Protein AF-A0A9D4VEG6-F1 (afdb_monomer_lite)

Sequence (352 aa):
MLWRVKCHLKSDLCTRGERERERERENESVPACVCSMASFTSSVGSKRVRPWDSCQDVEKLKEMLEERETQIESLKKQRVINEGDIVKELQQSLQEKEGRIQELLCQADNSNAASAFGKLFDANASKSAPETVLRMDDVRKGRQCTSMEKSKLVASDSEEEVDGSKGLASDSTDDEGFTPGNTDAAADDDDDDDDDNEDDDDEYIAARSTAVASRGSKAKKAHPNGHVPDTKKSFTGNVLNLRASIQKQILSQMVYRPGLKYGKSKVAAEVPNLSEEQIKAILGDELFAKASCRGKLIQLKASDDDIDTLFKCSFTKGLRYGAILALCDGLKFAFTKATGVLKVTGVYTMQK

Foldseek 3Di:
DDDDDDDDDPDDPPPVVPVVVVVVVVPPPDPDPPDDPDDDDDDPDDDDDDPPVPDPVVVVVVVVVVVVVVVVVVVVVVVVVVVVVVVVVVVVVVVVVVVVVVVVVVVVVVVVVVVVVVVVVVVPPPDDDDDDDDDDDDDDDDDDPDDDDDPDDDDDDDDDDDDDDDDDDDDDDDDDDDDDDDDPDDDDDDDDDDDDDDDDDDDDDDDDDDDDDDDDDDDDDDDPPPPPPPVVVVLLVVLLVVLVVQLVQQLVPPDDDPVQQPHKDKGKDKDFDADPVSVCSQQDVVQQVVWDDDPQKTKGFDDQVSVCVRNVDFSWDADPVGKIKHFDRGWMWMAGNVGRMIMIMTMIGIDD

Organism: Adiantum capillus-veneris (NCBI:txid13818)

Structure (mmCIF, N/CA/C/O backbone):
data_AF-A0A9D4VEG6-F1
#
_entry.id   AF-A0A9D4VEG6-F1
#
loop_
_atom_site.group_PDB
_atom_site.id
_atom_site.type_symbol
_atom_site.label_atom_id
_atom_site.label_alt_id
_atom_site.label_comp_id
_atom_site.label_asym_id
_atom_site.label_entity_id
_atom_site.label_seq_id
_atom_site.pdbx_PDB_ins_code
_atom_site.Cartn_x
_atom_site.Cartn_y
_atom_site.Cartn_z
_atom_site.occupancy
_atom_site.B_iso_or_equiv
_atom_site.auth_seq_id
_atom_site.auth_comp_id
_atom_site.auth_asym_id
_atom_site.auth_atom_id
_atom_site.pdbx_PDB_model_num
ATOM 1 N N . MET A 1 1 ? 19.283 -30.459 21.250 1.00 40.03 1 MET A N 1
ATOM 2 C CA . MET A 1 1 ? 19.344 -30.220 19.792 1.00 40.03 1 MET A CA 1
ATOM 3 C C . MET A 1 1 ? 19.037 -28.751 19.544 1.00 40.03 1 MET A C 1
ATOM 5 O O . MET A 1 1 ? 17.882 -28.359 19.603 1.00 40.03 1 MET A O 1
ATOM 9 N N . LEU A 1 2 ? 20.079 -27.932 19.389 1.00 35.59 2 LEU A N 1
ATOM 10 C CA . LEU A 1 2 ? 19.998 -26.489 19.138 1.00 35.59 2 LEU A CA 1
ATOM 11 C C . LEU A 1 2 ? 20.179 -26.265 17.637 1.00 35.59 2 LEU A C 1
ATOM 13 O O . LEU A 1 2 ? 21.235 -26.600 17.105 1.00 35.59 2 LEU A O 1
ATOM 17 N N . TRP A 1 3 ? 19.159 -25.742 16.956 1.00 39.38 3 TRP A N 1
ATOM 18 C CA . TRP A 1 3 ? 19.260 -25.368 15.546 1.00 39.38 3 TRP A CA 1
ATOM 19 C C . TRP A 1 3 ? 19.402 -23.855 15.393 1.00 39.38 3 TRP A C 1
ATOM 21 O O . TRP A 1 3 ? 18.688 -23.067 16.008 1.00 39.38 3 TRP A O 1
ATOM 31 N N . ARG A 1 4 ? 20.389 -23.503 14.567 1.00 41.59 4 ARG A N 1
ATOM 32 C CA . ARG A 1 4 ? 20.779 -22.170 14.115 1.00 41.59 4 ARG A CA 1
ATOM 33 C C . ARG A 1 4 ? 19.637 -21.500 13.346 1.00 41.59 4 ARG A C 1
ATOM 35 O O . ARG A 1 4 ? 19.107 -22.095 12.416 1.00 41.59 4 ARG A O 1
ATOM 42 N N . VAL A 1 5 ? 19.380 -20.226 13.632 1.00 38.22 5 VAL A N 1
ATOM 43 C CA . VAL A 1 5 ? 18.729 -19.302 12.693 1.00 38.22 5 VAL A CA 1
ATOM 44 C C . VAL A 1 5 ? 19.748 -18.212 12.384 1.00 38.22 5 VAL A C 1
ATOM 46 O O . VAL A 1 5 ? 20.132 -17.447 13.265 1.00 38.22 5 VAL A O 1
ATOM 49 N N . LYS A 1 6 ? 20.257 -18.203 11.149 1.00 39.72 6 LYS A N 1
ATOM 50 C CA . LYS A 1 6 ? 21.248 -17.245 10.654 1.00 39.72 6 LYS A CA 1
ATOM 51 C C . LYS A 1 6 ? 20.716 -16.633 9.352 1.00 39.72 6 LYS A C 1
ATOM 53 O O . LYS A 1 6 ? 20.479 -17.360 8.400 1.00 39.72 6 LYS A O 1
ATOM 58 N N . CYS A 1 7 ? 20.545 -15.310 9.388 1.00 43.81 7 CYS A N 1
ATOM 59 C CA . CYS A 1 7 ? 20.594 -14.313 8.308 1.00 43.81 7 CYS A CA 1
ATOM 60 C C . CYS A 1 7 ? 19.732 -14.481 7.034 1.00 43.81 7 CYS A C 1
ATOM 62 O O . CYS A 1 7 ? 20.081 -15.248 6.151 1.00 43.81 7 CYS A O 1
ATOM 64 N N . HIS A 1 8 ? 18.757 -13.578 6.852 1.00 38.94 8 HIS A N 1
ATOM 65 C CA . HIS A 1 8 ? 18.380 -12.999 5.547 1.00 38.94 8 HIS A CA 1
ATOM 66 C C . HIS A 1 8 ? 17.789 -11.596 5.766 1.00 38.94 8 HIS A C 1
ATOM 68 O O . HIS A 1 8 ? 16.612 -11.462 6.077 1.00 38.94 8 HIS A O 1
ATOM 74 N N . LEU A 1 9 ? 18.620 -10.548 5.687 1.00 42.06 9 LEU A N 1
ATOM 75 C CA . LEU A 1 9 ? 18.163 -9.152 5.838 1.00 42.06 9 LEU A CA 1
ATOM 76 C C . LEU A 1 9 ? 19.087 -8.125 5.149 1.00 42.06 9 LEU A C 1
ATOM 78 O O . LEU A 1 9 ? 19.211 -6.996 5.606 1.00 42.06 9 LEU A O 1
ATOM 82 N N . LYS A 1 10 ? 19.775 -8.505 4.061 1.00 40.56 10 LYS A N 1
ATOM 83 C CA . LYS A 1 10 ? 20.737 -7.617 3.368 1.00 40.56 10 LYS A CA 1
ATOM 84 C C . LYS A 1 10 ? 20.502 -7.396 1.864 1.00 40.56 10 LYS A C 1
ATOM 86 O O . LYS A 1 10 ? 21.333 -6.754 1.239 1.00 40.56 10 LYS A O 1
ATOM 91 N N . SER A 1 11 ? 19.399 -7.858 1.273 1.00 46.16 11 SER A N 1
ATOM 92 C CA . SER A 1 11 ? 19.182 -7.749 -0.184 1.00 46.16 11 SER A CA 1
ATOM 93 C C . SER A 1 11 ? 18.404 -6.514 -0.661 1.00 46.16 11 SER A C 1
ATOM 95 O O . SER A 1 11 ? 18.452 -6.211 -1.847 1.00 46.16 11 SER A O 1
ATOM 97 N N . ASP A 1 12 ? 17.732 -5.765 0.217 1.00 44.97 12 ASP A N 1
ATOM 98 C CA . ASP A 1 12 ? 16.659 -4.857 -0.242 1.00 44.97 12 ASP A CA 1
ATOM 99 C C . ASP A 1 12 ? 17.049 -3.368 -0.305 1.00 44.97 12 ASP A C 1
ATOM 101 O O . ASP A 1 12 ? 16.227 -2.520 -0.640 1.00 44.97 12 ASP A O 1
ATOM 105 N N . LEU A 1 13 ? 18.309 -3.022 -0.018 1.00 45.88 13 LEU A N 1
ATOM 106 C CA . LEU A 1 13 ? 18.790 -1.630 -0.066 1.00 45.88 13 LEU A CA 1
ATOM 107 C C . LEU A 1 13 ? 19.5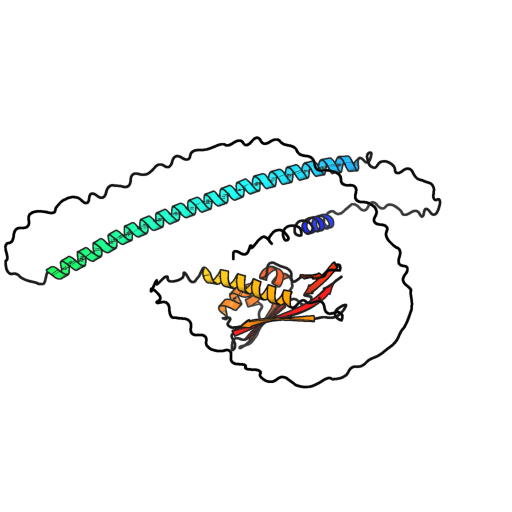77 -1.279 -1.340 1.00 45.88 13 LEU A C 1
ATOM 109 O O . LEU A 1 13 ? 19.941 -0.121 -1.516 1.00 45.88 13 LEU A O 1
ATOM 113 N N . CYS A 1 14 ? 19.819 -2.236 -2.241 1.00 43.34 14 CYS A N 1
ATOM 114 C CA . CYS A 1 14 ? 20.670 -2.009 -3.415 1.00 43.34 14 CYS A CA 1
ATOM 115 C C . CYS A 1 14 ? 19.909 -1.445 -4.634 1.00 43.34 14 CYS A C 1
ATOM 117 O O . CYS A 1 14 ? 20.480 -0.705 -5.422 1.00 43.34 14 CYS A O 1
ATOM 119 N N . THR A 1 15 ? 18.600 -1.684 -4.757 1.00 50.38 15 THR A N 1
ATOM 120 C CA . THR A 1 15 ? 17.815 -1.289 -5.948 1.00 50.38 15 THR A CA 1
ATOM 121 C C . THR A 1 15 ? 17.183 0.104 -5.865 1.00 50.38 15 THR A C 1
ATOM 123 O O . THR A 1 15 ? 16.617 0.589 -6.843 1.00 50.38 15 THR A O 1
ATOM 126 N N . ARG A 1 16 ? 17.276 0.782 -4.711 1.00 49.84 16 ARG A N 1
ATOM 127 C CA . ARG A 1 16 ? 16.710 2.131 -4.524 1.00 49.84 16 ARG A CA 1
ATOM 128 C C . ARG A 1 16 ? 17.628 3.242 -5.049 1.00 49.84 16 ARG A C 1
ATOM 130 O O . ARG A 1 16 ? 17.123 4.286 -5.437 1.00 49.84 16 ARG A O 1
ATOM 137 N N . GLY A 1 17 ? 18.942 3.002 -5.110 1.00 45.72 17 GLY A N 1
ATOM 138 C CA . GLY A 1 17 ? 19.926 3.980 -5.591 1.00 45.72 17 GLY A CA 1
ATOM 139 C C . GLY A 1 17 ? 20.047 4.085 -7.117 1.00 45.72 17 GLY A C 1
ATOM 140 O O . GLY A 1 17 ? 20.538 5.095 -7.611 1.00 45.72 17 GLY A O 1
ATOM 141 N N . GLU A 1 18 ? 19.594 3.082 -7.877 1.00 52.56 18 GLU A N 1
ATOM 142 C CA . GLU A 1 18 ? 19.712 3.099 -9.346 1.00 52.56 18 GLU A CA 1
ATOM 143 C C . GLU A 1 18 ? 18.598 3.902 -10.032 1.00 52.56 18 GLU A C 1
ATOM 145 O O . GLU A 1 18 ? 18.872 4.602 -11.003 1.00 52.56 18 GLU A O 1
ATOM 150 N N . ARG A 1 19 ? 17.369 3.910 -9.494 1.00 55.59 19 ARG A N 1
ATOM 151 C CA . ARG A 1 19 ? 16.241 4.636 -10.118 1.00 55.59 19 ARG A CA 1
ATOM 152 C C . ARG A 1 19 ? 16.255 6.148 -9.901 1.00 55.59 19 ARG A C 1
ATOM 154 O O . ARG A 1 19 ? 15.622 6.871 -10.665 1.00 55.59 19 ARG A O 1
ATOM 161 N N . GLU A 1 20 ? 16.962 6.641 -8.886 1.00 54.41 20 GLU A N 1
ATOM 162 C CA . GLU A 1 20 ? 17.098 8.089 -8.663 1.00 54.41 20 GLU A CA 1
ATOM 163 C C . GLU A 1 20 ? 18.086 8.713 -9.669 1.00 54.41 20 GLU A C 1
ATOM 165 O O . GLU A 1 20 ? 17.839 9.807 -10.165 1.00 54.41 20 GLU A O 1
ATOM 170 N N . ARG A 1 21 ? 19.111 7.959 -10.107 1.00 55.50 21 ARG A N 1
ATOM 171 C CA . ARG A 1 21 ? 20.037 8.388 -11.177 1.00 55.50 21 ARG A CA 1
ATOM 172 C C . ARG A 1 21 ? 19.419 8.382 -12.576 1.00 55.50 21 ARG A C 1
ATOM 174 O O . ARG A 1 21 ? 19.906 9.086 -13.455 1.00 55.50 21 ARG A O 1
ATOM 181 N N . GLU A 1 22 ? 18.374 7.589 -12.806 1.00 57.22 22 GLU A N 1
ATOM 182 C CA . GLU A 1 22 ? 17.712 7.514 -14.115 1.00 57.22 22 GLU A CA 1
ATOM 183 C C . GLU A 1 22 ? 16.776 8.713 -14.347 1.00 57.22 22 GLU A C 1
ATOM 185 O O . GLU A 1 22 ? 16.730 9.246 -15.452 1.00 57.22 22 GLU A O 1
ATOM 190 N N . ARG A 1 23 ? 16.136 9.239 -13.288 1.00 59.81 23 ARG A N 1
ATOM 191 C CA . ARG A 1 23 ? 15.310 10.461 -13.367 1.00 59.81 23 ARG A CA 1
ATOM 192 C C . ARG A 1 23 ? 16.113 11.755 -13.488 1.00 59.81 23 ARG A C 1
ATOM 194 O O . ARG A 1 23 ? 15.611 12.714 -14.067 1.00 59.81 23 ARG A O 1
ATOM 201 N N . GLU A 1 24 ? 17.342 11.804 -12.977 1.00 55.22 24 GLU A N 1
ATOM 202 C CA . GLU A 1 24 ? 18.210 12.975 -13.178 1.00 55.22 24 GLU A CA 1
ATOM 203 C C . GLU A 1 24 ? 18.745 13.066 -14.619 1.00 55.22 24 GLU A C 1
ATOM 205 O O . GLU A 1 24 ? 18.976 14.169 -15.106 1.00 55.22 24 GLU A O 1
ATOM 210 N N . ARG A 1 25 ? 18.839 11.944 -15.353 1.00 55.06 25 ARG A N 1
ATOM 211 C CA . ARG A 1 25 ? 19.237 11.947 -16.775 1.00 55.06 25 ARG A CA 1
ATOM 212 C C . ARG A 1 25 ? 18.155 12.443 -17.735 1.00 55.06 25 ARG A C 1
ATOM 214 O O . ARG A 1 25 ? 18.499 12.893 -18.821 1.00 55.06 25 ARG A O 1
ATOM 221 N N . GLU A 1 26 ? 16.876 12.382 -17.368 1.00 54.38 26 GLU A N 1
ATOM 222 C CA . GLU A 1 26 ? 15.783 12.845 -18.241 1.00 54.38 26 GLU A CA 1
ATOM 223 C C . GLU A 1 26 ? 15.536 14.363 -18.162 1.00 54.38 26 GLU A C 1
ATOM 225 O O . GLU A 1 26 ? 14.930 14.925 -19.073 1.00 54.38 26 GLU A O 1
ATOM 230 N N . ASN A 1 27 ? 16.034 15.046 -17.122 1.00 51.38 27 ASN A N 1
ATOM 231 C CA . ASN A 1 27 ? 15.837 16.491 -16.930 1.00 51.38 27 ASN A CA 1
ATOM 232 C C . ASN A 1 27 ? 17.057 17.363 -17.272 1.00 51.38 27 ASN A C 1
ATOM 234 O O . ASN A 1 27 ? 16.937 18.589 -17.281 1.00 51.38 27 ASN A O 1
ATOM 238 N N . GLU A 1 28 ? 18.209 16.779 -17.608 1.00 46.62 28 GLU A N 1
ATOM 239 C CA . GLU A 1 28 ? 19.282 17.526 -18.265 1.00 46.62 28 GLU A CA 1
ATOM 240 C C . GLU A 1 28 ? 19.005 17.577 -19.768 1.00 46.62 28 GLU A C 1
ATOM 242 O O . GLU A 1 28 ? 19.299 16.647 -20.518 1.00 46.62 28 GLU A O 1
ATOM 247 N N . SER A 1 29 ? 18.432 18.694 -20.225 1.00 49.06 29 SER A N 1
ATOM 248 C CA . SER A 1 29 ? 18.394 19.027 -21.646 1.00 49.06 29 SER A CA 1
ATOM 249 C C . SER A 1 29 ? 19.831 19.169 -22.156 1.00 49.06 29 SER A C 1
ATOM 251 O O . SER A 1 29 ? 20.438 20.241 -22.082 1.00 49.06 29 SER A O 1
ATOM 253 N N . VAL A 1 30 ? 20.401 18.076 -22.653 1.00 48.31 30 VAL A N 1
ATOM 254 C CA . VAL A 1 30 ? 21.690 18.094 -23.337 1.00 48.31 30 VAL A CA 1
ATOM 255 C C . VAL A 1 30 ? 21.522 18.957 -24.595 1.00 48.31 30 VAL A C 1
ATOM 257 O O . VAL A 1 30 ? 20.635 18.672 -25.406 1.00 48.31 30 VAL A O 1
ATOM 260 N N . PRO A 1 31 ? 22.318 20.024 -24.794 1.00 46.91 31 PRO A N 1
ATOM 261 C CA . PRO A 1 31 ? 22.270 20.788 -26.031 1.00 46.91 31 PRO A CA 1
ATOM 262 C C . PRO A 1 31 ? 22.642 19.855 -27.185 1.00 46.91 31 PRO A C 1
ATOM 264 O O . PRO A 1 31 ? 23.719 19.259 -27.196 1.00 46.91 31 PRO A O 1
ATOM 267 N N . ALA A 1 32 ? 21.723 19.708 -28.139 1.00 43.28 32 ALA A N 1
ATOM 268 C CA . ALA A 1 32 ? 21.890 18.877 -29.320 1.00 43.28 32 ALA A CA 1
ATOM 269 C C . ALA A 1 32 ? 23.140 19.311 -30.102 1.00 43.28 32 ALA A C 1
ATOM 271 O O . ALA A 1 32 ? 23.114 20.269 -30.875 1.00 43.28 32 ALA A O 1
ATOM 272 N N . CYS A 1 33 ? 24.249 18.600 -29.903 1.00 38.44 33 CYS A N 1
ATOM 273 C CA . CYS A 1 33 ? 25.412 18.719 -30.763 1.00 38.44 33 CYS A CA 1
ATOM 274 C C . CYS A 1 33 ? 25.108 17.922 -32.035 1.00 38.44 33 CYS A C 1
ATOM 276 O O . CYS A 1 33 ? 25.192 16.695 -32.072 1.00 38.44 33 CYS A O 1
ATOM 278 N N . VAL A 1 34 ? 24.664 18.639 -33.064 1.00 43.75 34 VAL A N 1
ATOM 279 C CA . VAL A 1 34 ? 24.365 18.108 -34.394 1.00 43.75 34 VAL A CA 1
ATOM 280 C C . VAL A 1 34 ? 25.685 17.731 -35.073 1.00 43.75 34 VAL A C 1
ATOM 282 O O . VAL A 1 34 ? 26.239 18.490 -35.866 1.00 43.75 34 VAL A O 1
ATOM 285 N N . CYS A 1 35 ? 26.229 16.556 -34.755 1.00 39.22 35 CYS A N 1
ATOM 286 C CA . CYS A 1 35 ? 27.320 15.979 -35.532 1.00 39.22 35 CYS A CA 1
ATOM 287 C C . CYS A 1 35 ? 26.744 15.328 -36.791 1.00 39.22 35 CYS A C 1
ATOM 289 O O . CYS A 1 35 ? 26.230 14.213 -36.776 1.00 39.22 35 CYS A O 1
ATOM 291 N N . SER A 1 36 ? 26.842 16.084 -37.883 1.00 43.06 36 SER A N 1
ATOM 292 C CA . SER A 1 36 ? 26.612 15.666 -39.263 1.00 43.06 36 SER A CA 1
ATOM 293 C C . SER A 1 36 ? 27.269 14.308 -39.548 1.00 43.06 36 SER A C 1
ATOM 295 O O . SER A 1 36 ? 28.496 14.188 -39.564 1.00 43.06 36 SER A O 1
ATOM 297 N N . MET A 1 37 ? 26.448 13.276 -39.760 1.00 43.22 37 MET A N 1
ATOM 298 C CA . MET A 1 37 ? 26.895 11.970 -40.238 1.00 43.22 37 MET A CA 1
ATOM 299 C C . MET A 1 37 ? 27.251 12.071 -41.721 1.00 43.22 37 MET A C 1
ATOM 301 O O . MET A 1 37 ? 26.426 11.835 -42.600 1.00 43.22 37 MET A O 1
ATOM 305 N N . ALA A 1 38 ? 28.502 12.430 -41.998 1.00 42.16 38 ALA A N 1
ATOM 306 C CA . ALA A 1 38 ? 29.107 12.187 -43.296 1.00 42.16 38 ALA A CA 1
ATOM 307 C C . ALA A 1 38 ? 29.567 10.725 -43.363 1.00 42.16 38 ALA A C 1
ATOM 309 O O . ALA A 1 38 ? 30.423 10.278 -42.597 1.00 42.16 38 ALA A O 1
ATOM 310 N N . SER A 1 39 ? 28.969 9.992 -44.294 1.00 48.16 39 SER A N 1
ATOM 311 C CA . SER A 1 39 ? 29.264 8.613 -44.656 1.00 48.16 39 SER A CA 1
ATOM 312 C C . SER A 1 39 ? 30.756 8.416 -44.947 1.00 48.16 39 SER A C 1
ATOM 314 O O . SER A 1 39 ? 31.253 8.855 -45.981 1.00 48.16 39 SER A O 1
ATOM 316 N N . PHE A 1 40 ? 31.472 7.725 -44.058 1.00 42.19 40 PHE A N 1
ATOM 317 C CA . PHE A 1 40 ? 32.830 7.245 -44.314 1.00 42.19 40 PHE A CA 1
ATOM 318 C C . PHE A 1 40 ? 32.806 5.726 -44.452 1.00 42.19 40 PHE A C 1
ATOM 320 O O . PHE A 1 40 ? 32.979 4.968 -43.501 1.00 42.19 40 PHE A O 1
ATOM 327 N N . THR A 1 41 ? 32.576 5.281 -45.681 1.00 55.06 41 THR A N 1
ATOM 328 C CA . THR A 1 41 ? 32.969 3.945 -46.107 1.00 55.06 41 THR A CA 1
ATOM 329 C C . THR A 1 41 ? 34.491 3.886 -46.226 1.00 55.06 41 THR A C 1
ATOM 331 O O . THR A 1 41 ? 35.098 4.791 -46.797 1.00 55.06 41 THR A O 1
ATOM 334 N N . SER A 1 42 ? 35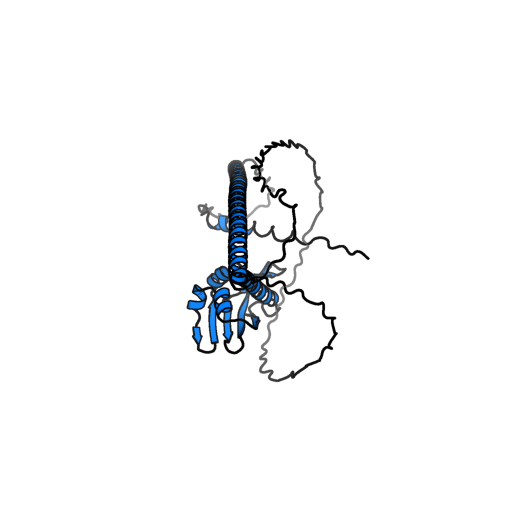.056 2.758 -45.795 1.00 47.22 42 SER A N 1
ATOM 335 C CA . SER A 1 42 ? 36.368 2.193 -46.148 1.00 47.22 42 SER A CA 1
ATOM 336 C C . SER A 1 42 ? 37.551 2.354 -45.179 1.00 47.22 42 SER A C 1
ATOM 338 O O . SER A 1 42 ? 37.830 3.399 -44.598 1.00 47.22 42 SER A O 1
ATOM 340 N N . SER A 1 43 ? 38.296 1.244 -45.144 1.00 43.09 43 SER A N 1
ATOM 341 C CA . SER A 1 43 ? 39.682 1.058 -44.720 1.00 43.09 43 SER A CA 1
ATOM 342 C C . SER A 1 43 ? 39.924 0.658 -43.262 1.00 43.09 43 SER A C 1
ATOM 344 O O . SER A 1 43 ? 40.087 1.477 -42.357 1.00 43.09 43 SER A O 1
ATOM 346 N N . VAL A 1 44 ? 40.051 -0.662 -43.092 1.00 51.09 44 VAL A N 1
ATOM 347 C CA . VAL A 1 44 ? 40.654 -1.368 -41.957 1.00 51.09 44 VAL A CA 1
ATOM 348 C C . VAL A 1 44 ? 42.131 -0.964 -41.865 1.00 51.09 44 VAL A C 1
ATOM 350 O O . VAL A 1 44 ? 43.017 -1.608 -42.415 1.00 51.09 44 VAL A O 1
ATOM 353 N N . GLY A 1 45 ? 42.393 0.170 -41.224 1.00 49.00 45 GLY A N 1
ATOM 354 C CA . GLY A 1 45 ? 43.728 0.635 -40.871 1.00 49.00 45 GLY A CA 1
ATOM 355 C C . GLY A 1 45 ? 43.789 0.818 -39.366 1.00 49.00 45 GLY A C 1
ATOM 356 O O . GLY A 1 45 ? 43.035 1.620 -38.823 1.00 49.00 45 GLY A O 1
ATOM 357 N N . SER A 1 46 ? 44.664 0.052 -38.713 1.00 57.53 46 SER A N 1
ATOM 358 C CA . SER A 1 46 ? 44.938 0.060 -37.273 1.00 57.53 46 SER A CA 1
ATOM 359 C C . SER A 1 46 ? 45.131 1.490 -36.744 1.00 57.53 46 SER A C 1
ATOM 361 O O . SER A 1 46 ? 46.209 2.081 -36.843 1.00 57.53 46 SER A O 1
ATOM 363 N N . LYS A 1 47 ? 44.049 2.089 -36.232 1.00 54.62 47 LYS A N 1
ATOM 364 C CA . LYS A 1 47 ? 44.059 3.413 -35.609 1.00 54.62 47 LYS A CA 1
ATOM 365 C C . LYS A 1 47 ? 44.461 3.222 -34.156 1.00 54.62 47 LYS A C 1
ATOM 367 O O . LYS A 1 47 ? 43.690 2.693 -33.362 1.00 54.62 47 LYS A O 1
ATOM 372 N N . ARG A 1 48 ? 45.679 3.663 -33.825 1.00 58.78 48 ARG A N 1
ATOM 373 C CA . ARG A 1 48 ? 46.130 3.847 -32.441 1.00 58.78 48 ARG A CA 1
ATOM 374 C C . ARG A 1 48 ? 45.042 4.607 -31.688 1.00 58.78 48 ARG A C 1
ATOM 376 O O . ARG A 1 48 ? 44.745 5.752 -32.032 1.00 58.78 48 ARG A O 1
ATOM 383 N N . VAL A 1 49 ? 44.444 3.937 -30.708 1.00 61.59 49 VAL A N 1
ATOM 384 C CA . VAL A 1 49 ? 43.507 4.515 -29.747 1.00 61.59 49 VAL A CA 1
ATOM 385 C C . VAL A 1 49 ? 44.201 5.728 -29.138 1.00 61.59 49 VAL A C 1
ATOM 387 O O . VAL A 1 49 ? 45.259 5.592 -28.523 1.00 61.59 49 VAL A O 1
ATOM 390 N N . ARG A 1 50 ? 43.676 6.931 -29.396 1.00 61.16 50 ARG A N 1
ATOM 391 C CA . ARG A 1 50 ? 44.167 8.125 -28.705 1.00 61.16 50 ARG A CA 1
ATOM 392 C C . ARG A 1 50 ? 43.826 7.952 -27.220 1.00 61.16 50 ARG A C 1
ATOM 394 O O . ARG A 1 50 ? 42.674 7.621 -26.935 1.00 61.16 50 ARG A O 1
ATOM 401 N N . PRO A 1 51 ? 44.790 8.127 -26.301 1.00 65.38 51 PRO A N 1
ATOM 402 C CA . PRO A 1 51 ? 44.521 8.063 -24.871 1.00 65.38 51 PRO A CA 1
ATOM 403 C C . PRO A 1 51 ? 43.419 9.064 -24.531 1.00 65.38 51 PRO A C 1
ATOM 405 O O . PRO A 1 51 ? 43.501 10.230 -24.917 1.00 65.38 51 PRO A O 1
ATOM 408 N N . TRP A 1 52 ? 42.378 8.601 -23.843 1.00 63.12 52 TRP A N 1
ATOM 409 C CA . TRP A 1 52 ? 41.255 9.437 -23.408 1.00 63.12 52 TRP A CA 1
ATOM 410 C C . TRP A 1 52 ? 41.673 10.508 -22.383 1.00 63.12 52 TRP A C 1
ATOM 412 O O . TRP A 1 52 ? 40.916 11.436 -22.113 1.00 63.12 52 TRP A O 1
ATOM 422 N N . ASP A 1 53 ? 42.905 10.425 -21.878 1.00 58.72 53 ASP A N 1
ATOM 423 C CA . ASP A 1 53 ? 43.457 11.262 -20.812 1.00 58.72 53 ASP A CA 1
ATOM 424 C C . ASP A 1 53 ? 43.671 12.740 -21.174 1.00 58.72 53 ASP A C 1
ATOM 426 O O . ASP A 1 53 ? 44.006 13.525 -20.295 1.00 58.72 53 ASP A O 1
ATOM 430 N N . SER A 1 54 ? 43.487 13.158 -22.434 1.00 57.12 54 SER A N 1
ATOM 431 C CA . SER A 1 54 ? 43.661 14.565 -22.839 1.00 57.12 54 SER A CA 1
ATOM 432 C C . SER A 1 54 ? 42.357 15.297 -23.166 1.00 57.12 54 SER A C 1
ATOM 434 O O . SER A 1 54 ? 42.396 16.341 -23.822 1.00 57.12 54 SER A O 1
ATOM 436 N N . CYS A 1 55 ? 41.200 14.746 -22.805 1.00 69.75 55 CYS A N 1
ATOM 437 C CA . CYS A 1 55 ? 39.933 15.449 -22.989 1.00 69.75 55 CYS A CA 1
ATOM 438 C C . CYS A 1 55 ? 39.686 16.346 -21.771 1.00 69.75 55 CYS A C 1
ATOM 440 O O . CYS A 1 55 ? 39.523 15.837 -20.666 1.00 69.75 55 CYS A O 1
ATOM 442 N N . GLN A 1 56 ? 39.634 17.668 -21.976 1.00 77.31 56 GLN A N 1
ATOM 443 C CA . GLN A 1 56 ? 39.260 18.665 -20.953 1.00 77.31 56 GLN A CA 1
ATOM 444 C C . GLN A 1 56 ? 37.960 18.299 -20.213 1.00 77.31 56 GLN A C 1
ATOM 446 O O . GLN A 1 56 ? 37.776 18.645 -19.048 1.00 77.31 56 GLN A O 1
ATOM 451 N N . ASP A 1 57 ? 37.088 17.531 -20.864 1.00 83.50 57 ASP A N 1
ATOM 452 C CA . ASP A 1 57 ? 35.857 17.004 -20.281 1.00 83.50 57 ASP A CA 1
ATOM 453 C C . ASP A 1 57 ? 36.105 16.084 -19.072 1.00 83.50 57 ASP A C 1
ATOM 455 O O . ASP A 1 57 ? 35.292 16.056 -18.152 1.00 83.50 57 ASP A O 1
ATOM 459 N N . VAL A 1 58 ? 37.236 15.369 -19.016 1.00 86.62 58 VAL A N 1
ATOM 460 C CA . VAL A 1 58 ? 37.580 14.483 -17.889 1.00 86.62 58 VAL A CA 1
ATOM 461 C C . VAL A 1 58 ? 37.950 15.286 -16.642 1.00 86.62 58 VAL A C 1
ATOM 463 O O . VAL A 1 58 ? 37.563 14.901 -15.541 1.00 86.62 58 VAL A O 1
ATOM 466 N N . GLU A 1 59 ? 38.667 16.403 -16.786 1.00 89.56 59 GLU A N 1
ATOM 467 C CA . GLU A 1 59 ? 39.004 17.277 -15.652 1.00 89.56 59 GLU A CA 1
ATOM 468 C C . GLU A 1 59 ? 37.751 17.944 -15.083 1.00 89.56 59 GLU A C 1
ATOM 470 O O . GLU A 1 59 ? 37.534 17.910 -13.873 1.00 89.56 59 GLU A O 1
ATOM 475 N N . LYS A 1 60 ? 36.865 18.437 -15.956 1.00 91.62 60 LYS A N 1
ATOM 476 C CA . LYS A 1 60 ? 35.579 19.009 -15.540 1.00 91.62 60 LYS A CA 1
ATOM 477 C C . LYS A 1 60 ? 34.687 17.984 -14.833 1.00 91.62 60 LYS A C 1
ATOM 479 O O . LYS A 1 60 ? 34.040 18.306 -13.841 1.00 91.62 60 LYS A O 1
ATOM 484 N N . LEU A 1 61 ? 34.659 16.740 -15.317 1.00 90.00 61 LEU A N 1
ATOM 485 C CA . LEU A 1 61 ? 33.921 15.661 -14.657 1.00 90.00 61 LEU A CA 1
ATOM 486 C C . LEU A 1 61 ? 34.504 15.316 -13.282 1.00 90.00 61 LEU A C 1
ATOM 488 O O . LEU A 1 61 ? 33.732 15.027 -12.372 1.00 90.00 61 LEU A O 1
ATOM 492 N N . LYS A 1 62 ? 35.832 15.367 -13.109 1.00 92.94 62 LYS A N 1
ATOM 493 C CA . LYS A 1 62 ? 36.473 15.171 -11.798 1.00 92.94 62 LYS A CA 1
ATOM 494 C C . LYS A 1 62 ? 36.099 16.280 -10.816 1.00 92.94 62 LYS A C 1
ATOM 496 O O . LYS A 1 62 ? 35.702 15.966 -9.702 1.00 92.94 62 LYS A O 1
ATOM 501 N N . GLU A 1 63 ? 36.136 17.539 -11.250 1.00 96.44 63 GLU A N 1
ATOM 502 C CA . GLU A 1 63 ? 35.724 18.687 -10.427 1.00 96.44 63 GLU A CA 1
ATOM 503 C C . GLU A 1 63 ? 34.252 18.575 -9.996 1.00 96.44 63 GLU A C 1
ATOM 505 O O . GLU A 1 63 ? 33.936 18.698 -8.814 1.00 96.44 63 GLU A O 1
ATOM 510 N N . MET A 1 64 ? 33.351 18.237 -10.927 1.00 94.44 64 MET A N 1
ATOM 511 C CA . MET A 1 64 ? 31.938 18.000 -10.604 1.00 94.44 64 MET A CA 1
ATOM 512 C C . MET A 1 64 ? 31.746 16.833 -9.627 1.00 94.44 64 MET A C 1
ATOM 514 O O . MET A 1 64 ? 30.838 16.867 -8.796 1.00 94.44 64 MET A O 1
ATOM 518 N N . LEU A 1 65 ? 32.565 15.784 -9.729 1.00 96.38 65 LEU A N 1
ATOM 519 C CA . LEU A 1 65 ? 32.491 14.631 -8.837 1.00 96.38 65 LEU A CA 1
ATOM 520 C C . LEU A 1 65 ? 32.929 15.020 -7.417 1.00 96.38 65 LEU A C 1
ATOM 522 O O . LEU A 1 65 ? 32.196 14.733 -6.473 1.00 96.38 65 LEU A O 1
ATOM 526 N N . GLU A 1 66 ? 34.039 15.748 -7.273 1.00 97.50 66 GLU A N 1
ATOM 527 C CA . GLU A 1 66 ? 34.504 16.279 -5.982 1.00 97.50 66 GLU A CA 1
ATOM 528 C C . GLU A 1 66 ? 33.466 17.227 -5.347 1.00 97.50 66 GLU A C 1
ATOM 530 O O . GLU A 1 66 ? 33.148 17.110 -4.160 1.00 97.50 66 GLU A O 1
ATOM 535 N N . GLU A 1 67 ? 32.843 18.113 -6.134 1.00 97.81 67 GLU A N 1
ATOM 536 C CA . GLU A 1 67 ? 31.766 18.989 -5.652 1.00 97.81 67 GLU A CA 1
ATOM 537 C C . GLU A 1 67 ? 30.564 18.178 -5.136 1.00 97.81 67 GLU A C 1
ATOM 539 O O . GLU A 1 67 ? 30.054 18.420 -4.037 1.00 97.81 67 GLU A O 1
ATOM 544 N N . ARG A 1 68 ? 30.130 17.152 -5.878 1.00 96.56 68 ARG A N 1
ATOM 545 C CA . ARG A 1 68 ? 29.021 16.284 -5.454 1.00 96.56 68 ARG A CA 1
ATOM 546 C C . ARG A 1 68 ? 29.362 15.465 -4.212 1.00 96.56 68 ARG A C 1
ATOM 548 O O . ARG A 1 68 ? 28.492 15.276 -3.360 1.00 96.56 68 ARG A O 1
ATOM 555 N N . GLU A 1 69 ? 30.602 15.009 -4.063 1.00 97.19 69 GLU A N 1
ATOM 556 C CA . GLU A 1 69 ? 31.050 14.292 -2.866 1.00 97.19 69 GLU A CA 1
ATOM 557 C C . GLU A 1 69 ? 31.004 15.182 -1.619 1.00 97.19 69 GLU A C 1
ATOM 559 O O . GLU A 1 69 ? 30.434 14.775 -0.599 1.00 97.19 69 GLU A O 1
ATOM 564 N N . THR A 1 70 ? 31.493 16.424 -1.710 1.00 97.31 70 THR A N 1
ATOM 565 C CA . THR A 1 70 ? 31.412 17.384 -0.594 1.00 97.31 70 THR A CA 1
ATOM 566 C C . THR A 1 70 ? 29.963 17.743 -0.245 1.00 97.31 70 THR A C 1
ATOM 568 O O . THR A 1 70 ? 29.603 17.815 0.937 1.00 97.31 70 THR A O 1
ATOM 571 N N . GLN A 1 71 ? 29.084 17.873 -1.248 1.00 97.31 71 GLN A N 1
ATOM 572 C CA . GLN A 1 71 ? 27.651 18.084 -1.040 1.00 97.31 71 GLN A CA 1
ATOM 573 C C . GLN A 1 71 ? 27.017 16.906 -0.285 1.00 97.31 71 GLN A C 1
ATOM 575 O O . GLN A 1 71 ? 26.294 17.115 0.694 1.00 97.31 71 GLN A O 1
ATOM 580 N N . ILE A 1 72 ? 27.318 15.666 -0.681 1.00 94.88 72 ILE A N 1
ATOM 581 C CA . ILE A 1 72 ? 26.825 14.461 -0.000 1.00 94.88 72 ILE A CA 1
ATOM 582 C C . ILE A 1 72 ? 27.320 14.410 1.449 1.00 94.88 72 ILE A C 1
ATOM 584 O O . ILE A 1 72 ? 26.550 14.063 2.349 1.00 94.88 72 ILE A O 1
ATOM 588 N N . GLU A 1 73 ? 28.581 14.760 1.705 1.00 98.12 73 GLU A N 1
ATOM 589 C CA . GLU A 1 73 ? 29.123 14.787 3.063 1.00 98.12 73 GLU A CA 1
ATOM 590 C C . GLU A 1 73 ? 28.428 15.843 3.938 1.00 98.12 73 GLU A C 1
ATOM 592 O O . GLU A 1 73 ? 28.065 15.559 5.084 1.00 98.12 73 GLU A O 1
ATOM 597 N N . SER A 1 74 ? 28.151 17.029 3.386 1.00 97.88 74 SER A N 1
ATOM 598 C CA . SER A 1 74 ? 27.408 18.085 4.084 1.00 97.88 74 SER A CA 1
ATOM 599 C C . SER A 1 74 ? 25.983 17.646 4.459 1.00 97.88 74 SER A C 1
ATOM 601 O O . SER A 1 74 ? 25.558 17.824 5.603 1.00 97.88 74 SER A O 1
ATOM 603 N N . LEU A 1 75 ? 25.273 16.970 3.547 1.00 95.50 75 LEU A N 1
ATOM 604 C CA . LEU A 1 75 ? 23.923 16.453 3.787 1.00 95.50 75 LEU A CA 1
ATOM 605 C C . LEU A 1 75 ? 23.917 15.332 4.831 1.00 95.50 75 LEU A C 1
ATOM 607 O O . LEU A 1 75 ? 23.004 15.262 5.657 1.00 95.50 75 LEU A O 1
ATOM 611 N N . LYS A 1 76 ? 24.946 14.475 4.845 1.00 95.94 76 LYS A N 1
ATOM 612 C CA . LYS A 1 76 ? 25.120 13.459 5.894 1.00 95.94 76 LYS A CA 1
ATOM 613 C C . LYS A 1 76 ? 25.311 14.104 7.267 1.00 95.94 76 LYS A C 1
ATOM 615 O O . LYS A 1 76 ? 24.647 13.683 8.212 1.00 95.94 76 LYS A O 1
ATOM 620 N N . LYS A 1 77 ? 26.149 15.142 7.374 1.00 97.38 77 LYS A N 1
ATOM 621 C CA . LYS A 1 77 ? 26.347 15.898 8.625 1.00 97.38 77 LYS A CA 1
ATOM 622 C C . LYS A 1 77 ? 25.045 16.560 9.087 1.00 97.38 77 LYS A C 1
ATOM 624 O O . LYS A 1 77 ? 24.656 16.388 10.240 1.00 97.38 77 LYS A O 1
ATOM 629 N N . GLN A 1 78 ? 24.315 17.214 8.180 1.00 96.19 78 GLN A N 1
ATOM 630 C CA . GLN A 1 78 ? 23.024 17.834 8.498 1.00 96.19 78 GLN A CA 1
ATOM 631 C C . GLN A 1 78 ? 21.985 16.810 8.974 1.00 96.19 78 GLN A C 1
ATOM 633 O O . GLN A 1 78 ? 21.240 17.070 9.916 1.00 96.19 78 GLN A O 1
ATOM 638 N N . ARG A 1 79 ? 21.943 15.625 8.355 1.00 95.12 79 ARG A N 1
ATOM 639 C CA . ARG A 1 79 ? 21.037 14.550 8.769 1.00 95.12 79 ARG A CA 1
ATOM 640 C C . ARG A 1 79 ? 21.307 14.098 10.205 1.00 95.12 79 ARG A C 1
ATOM 642 O O . ARG A 1 79 ? 20.352 13.933 10.955 1.00 95.12 79 ARG A O 1
ATOM 649 N N . VAL A 1 80 ? 22.574 13.925 10.588 1.00 96.62 80 VAL A N 1
ATOM 650 C CA . VAL A 1 80 ? 22.949 13.527 11.958 1.00 96.62 80 VAL A CA 1
ATOM 651 C C . VAL A 1 80 ? 22.519 14.584 12.978 1.00 96.62 80 VAL A C 1
ATOM 653 O O . VAL A 1 80 ? 21.991 14.229 14.029 1.00 96.62 80 VAL A O 1
ATOM 656 N N . ILE A 1 81 ? 22.674 15.872 12.654 1.00 96.12 81 ILE A N 1
ATOM 657 C CA . ILE A 1 81 ? 22.212 16.978 13.509 1.00 96.12 81 ILE A CA 1
ATOM 658 C C . ILE A 1 81 ? 20.690 16.911 13.689 1.00 96.12 81 ILE A C 1
ATOM 660 O O . ILE A 1 81 ? 20.208 16.866 14.819 1.00 96.12 81 ILE A O 1
ATOM 664 N N . ASN A 1 82 ? 19.941 16.802 12.588 1.00 92.50 82 ASN A N 1
ATOM 665 C CA . ASN A 1 82 ? 18.480 16.733 12.626 1.00 92.50 82 ASN A CA 1
ATOM 666 C C . ASN A 1 82 ? 17.978 15.509 13.416 1.00 92.50 82 ASN A C 1
ATOM 668 O O . ASN A 1 82 ? 17.027 15.615 14.187 1.00 92.50 82 ASN A O 1
ATOM 672 N N . GLU A 1 83 ? 18.607 14.342 13.241 1.00 93.81 83 GLU A N 1
ATOM 673 C CA . GLU A 1 83 ? 18.282 13.138 14.015 1.00 93.81 83 GLU A CA 1
ATOM 674 C C . GLU A 1 83 ? 18.578 13.338 15.512 1.00 93.81 83 GLU A C 1
ATOM 676 O O . GLU A 1 83 ? 17.771 12.936 16.353 1.00 93.81 83 GLU A O 1
ATOM 681 N N . GLY A 1 84 ? 19.680 14.013 15.854 1.00 95.94 84 GLY A N 1
ATOM 682 C CA . GLY A 1 84 ? 20.023 14.371 17.232 1.00 95.94 84 GLY A CA 1
ATOM 683 C C . GLY A 1 84 ? 19.005 15.309 17.887 1.00 95.94 84 GLY A C 1
ATOM 684 O O . GLY A 1 84 ? 18.621 15.089 19.038 1.00 95.94 84 GLY A O 1
ATOM 685 N N . ASP A 1 85 ? 18.521 16.313 17.158 1.00 95.12 85 ASP A N 1
ATOM 686 C CA . ASP A 1 85 ? 17.519 17.259 17.658 1.00 95.12 85 ASP A CA 1
ATOM 687 C C . ASP A 1 85 ? 16.159 16.586 17.892 1.00 95.12 85 ASP A C 1
ATOM 689 O O . ASP A 1 85 ? 15.545 16.789 18.942 1.00 95.12 85 ASP A O 1
ATOM 693 N N . ILE A 1 86 ? 15.733 15.694 16.988 1.00 93.50 86 ILE A N 1
ATOM 694 C CA . ILE A 1 86 ? 14.506 14.896 17.161 1.00 93.50 86 ILE A CA 1
ATOM 695 C C . ILE A 1 86 ? 14.605 14.009 18.410 1.00 93.50 86 ILE A C 1
ATOM 697 O O . ILE A 1 86 ? 13.647 13.900 19.179 1.00 93.50 86 ILE A O 1
ATOM 701 N N . VAL A 1 87 ? 15.757 13.371 18.642 1.00 96.88 87 VAL A N 1
ATOM 702 C CA . VAL A 1 87 ? 15.964 12.532 19.834 1.00 96.88 87 VAL A CA 1
ATOM 703 C C . VAL A 1 87 ? 15.895 13.371 21.113 1.00 96.88 87 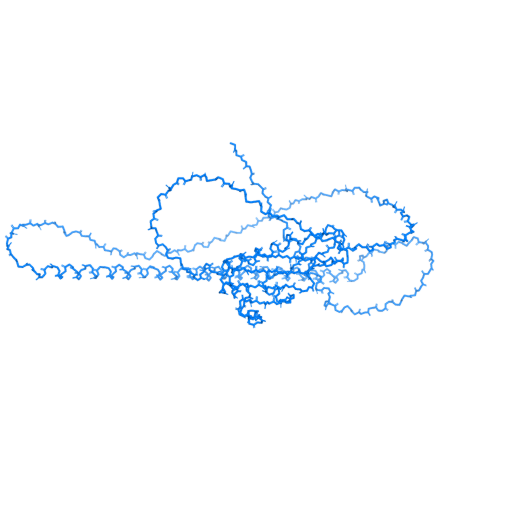VAL A C 1
ATOM 705 O O . VAL A 1 87 ? 15.234 12.955 22.067 1.00 96.88 87 VAL A O 1
ATOM 708 N N . LYS A 1 88 ? 16.502 14.566 21.129 1.00 97.38 88 LYS A N 1
ATOM 709 C CA . LYS A 1 88 ? 16.421 15.496 22.269 1.00 97.38 88 LYS A CA 1
ATOM 710 C C . LYS A 1 88 ? 14.982 15.938 22.549 1.00 97.38 88 LYS A C 1
ATOM 712 O O . LYS A 1 88 ? 14.561 15.913 23.705 1.00 97.38 88 LYS A O 1
ATOM 717 N N . GLU A 1 89 ? 14.212 16.281 21.517 1.00 97.38 89 GLU A N 1
ATOM 718 C CA . GLU A 1 89 ? 12.803 16.678 21.656 1.00 97.38 89 GLU A CA 1
ATOM 719 C C . GLU A 1 89 ? 11.944 15.534 22.224 1.00 97.38 89 GLU A C 1
ATOM 721 O O . GLU A 1 89 ? 11.168 15.723 23.168 1.00 97.38 89 GLU A O 1
ATOM 726 N N . LEU A 1 90 ? 12.122 14.313 21.709 1.00 94.94 90 LEU A N 1
ATOM 727 C CA . LEU A 1 90 ? 11.421 13.131 22.214 1.00 94.94 90 LEU A CA 1
ATOM 728 C C . LEU A 1 90 ? 11.786 12.826 23.672 1.00 94.94 90 LEU A C 1
ATOM 730 O O . LEU A 1 90 ? 10.902 12.490 24.464 1.00 94.94 90 LEU A O 1
ATOM 734 N N . GLN A 1 91 ? 13.060 12.973 24.040 1.00 97.31 91 GLN A N 1
ATOM 735 C CA . GLN A 1 91 ? 13.527 12.781 25.411 1.00 97.31 91 GLN A CA 1
ATOM 736 C C . GLN A 1 91 ? 12.921 13.818 26.366 1.00 97.31 91 GLN A C 1
ATOM 738 O O . GLN A 1 91 ? 12.459 13.453 27.449 1.00 97.31 91 GLN A O 1
ATOM 743 N N . GLN A 1 92 ? 12.836 15.085 25.952 1.00 97.69 92 GLN A N 1
ATOM 744 C CA . GLN A 1 92 ? 12.181 16.139 26.729 1.00 97.69 92 GLN A CA 1
ATOM 745 C C . GLN A 1 92 ? 10.677 15.868 26.905 1.00 97.69 92 GLN A C 1
ATOM 747 O O . GLN A 1 92 ? 10.156 15.970 28.017 1.00 97.69 92 GLN A O 1
ATOM 752 N N . SER A 1 93 ? 9.979 15.452 25.840 1.00 96.19 93 SER A N 1
ATOM 753 C CA . SER A 1 93 ? 8.554 15.091 25.912 1.00 96.19 93 SER A CA 1
ATOM 754 C C . SER A 1 93 ? 8.299 13.903 26.847 1.00 96.19 93 SER A C 1
ATOM 756 O O . SER A 1 93 ? 7.268 13.848 27.525 1.00 96.19 93 SER A O 1
ATOM 758 N N . LEU A 1 94 ? 9.221 12.938 26.886 1.00 97.06 94 LEU A N 1
ATOM 759 C CA . LEU A 1 94 ? 9.137 11.791 27.784 1.00 97.06 94 LEU A CA 1
ATOM 760 C C . LEU A 1 94 ? 9.296 12.221 29.248 1.00 97.06 94 LEU A C 1
ATOM 762 O O . LEU A 1 94 ? 8.441 11.876 30.062 1.00 97.06 94 LEU A O 1
ATOM 766 N N . GLN A 1 95 ? 10.298 13.049 29.558 1.00 96.88 95 GLN A N 1
ATOM 767 C CA . GLN A 1 95 ? 10.496 13.603 30.905 1.00 96.88 95 GLN A CA 1
ATOM 768 C C . GLN A 1 95 ? 9.296 14.437 31.380 1.00 96.88 95 GLN A C 1
ATOM 770 O O . GLN A 1 95 ? 8.875 14.325 32.532 1.00 96.88 95 GLN A O 1
ATOM 775 N N . GLU A 1 96 ? 8.693 15.241 30.499 1.00 97.06 96 GLU A N 1
ATOM 776 C CA . GLU A 1 96 ? 7.491 16.014 30.833 1.00 97.06 96 GLU A CA 1
ATOM 777 C C . GLU A 1 96 ? 6.308 15.097 31.191 1.00 97.06 96 GLU A C 1
ATOM 779 O O . GLU A 1 96 ? 5.598 15.328 32.173 1.00 97.06 96 GLU A O 1
ATOM 784 N N . LYS A 1 97 ? 6.101 14.024 30.417 1.00 95.25 97 LYS A N 1
ATOM 785 C CA . LYS A 1 97 ? 5.037 13.046 30.683 1.00 95.25 97 LYS A CA 1
ATOM 786 C C . LYS A 1 97 ? 5.272 12.282 31.980 1.00 95.25 97 LYS A C 1
ATOM 788 O O . LYS A 1 97 ? 4.313 12.071 32.717 1.00 95.25 97 LYS A O 1
ATOM 793 N N . GLU A 1 98 ? 6.511 11.901 32.277 1.00 95.44 98 GLU A N 1
ATOM 794 C CA . GLU A 1 98 ? 6.869 11.284 33.559 1.00 95.44 98 GLU A CA 1
ATOM 795 C C . GLU A 1 98 ? 6.557 12.217 34.735 1.00 95.44 98 GLU A C 1
ATOM 797 O O . GLU A 1 98 ? 5.935 11.782 35.706 1.00 95.44 98 GLU A O 1
ATOM 802 N N . GLY A 1 99 ? 6.881 13.509 34.613 1.00 94.69 99 GLY A N 1
ATOM 803 C CA . GLY A 1 99 ? 6.524 14.524 35.607 1.00 94.69 99 GLY A CA 1
ATOM 804 C C . GLY A 1 99 ? 5.012 14.630 35.832 1.00 94.69 99 GLY A C 1
ATOM 805 O O . GLY A 1 99 ? 4.553 14.593 36.974 1.00 94.69 99 GLY A O 1
ATOM 806 N N . ARG A 1 100 ? 4.215 14.668 34.754 1.00 94.44 100 ARG A N 1
ATOM 807 C CA . ARG A 1 100 ? 2.741 14.693 34.850 1.00 94.44 100 ARG A CA 1
ATOM 808 C C . ARG A 1 100 ? 2.172 13.427 35.495 1.00 94.44 100 ARG A C 1
ATOM 810 O O . ARG A 1 100 ? 1.221 13.511 36.265 1.00 94.44 100 ARG A O 1
ATOM 817 N N . ILE A 1 101 ? 2.736 12.254 35.198 1.00 94.31 101 ILE A N 1
ATOM 818 C CA . ILE A 1 101 ? 2.311 10.992 35.824 1.00 94.31 101 ILE A CA 1
ATOM 819 C C . ILE A 1 101 ? 2.588 11.024 37.331 1.00 94.31 101 ILE A C 1
ATOM 821 O O . ILE A 1 101 ? 1.713 10.654 38.112 1.00 94.31 101 ILE A O 1
ATOM 825 N N . GLN A 1 102 ? 3.765 11.495 37.754 1.00 94.31 102 GLN A N 1
ATOM 826 C CA . GLN A 1 102 ? 4.094 11.634 39.177 1.00 94.31 102 GLN A CA 1
ATOM 827 C C . GLN A 1 102 ? 3.163 12.624 39.888 1.00 94.31 102 GLN A C 1
ATOM 829 O O . GLN A 1 102 ? 2.698 12.341 40.991 1.00 94.31 102 GLN A O 1
ATOM 834 N N . GLU A 1 103 ? 2.834 13.749 39.249 1.00 94.12 103 GLU A N 1
ATOM 835 C CA . GLU A 1 103 ? 1.876 14.717 39.788 1.00 94.12 103 GLU A CA 1
ATOM 836 C C . GLU A 1 103 ? 0.484 14.097 39.987 1.00 94.12 103 GLU A C 1
ATOM 838 O O . GLU A 1 103 ? -0.111 14.240 41.057 1.00 94.12 103 GLU A O 1
ATOM 843 N N . LEU A 1 104 ? -0.012 13.348 38.997 1.00 90.81 104 LEU A N 1
ATOM 844 C CA . LEU A 1 104 ? -1.301 12.656 39.086 1.00 90.81 104 LEU A CA 1
ATOM 845 C C . LEU A 1 104 ? -1.319 11.590 40.190 1.00 90.81 104 LEU A C 1
ATOM 847 O O . LEU A 1 104 ? -2.324 11.461 40.888 1.00 90.81 104 LEU A O 1
ATOM 851 N N . LEU A 1 105 ? -0.221 10.852 40.384 1.00 89.50 105 LEU A N 1
ATOM 852 C CA . LEU A 1 105 ? -0.098 9.889 41.485 1.00 89.50 105 LEU A CA 1
ATOM 853 C C . LEU A 1 105 ? -0.163 10.590 42.851 1.00 89.50 105 LEU A C 1
ATOM 855 O O . LEU A 1 105 ? -0.929 10.169 43.716 1.00 89.50 105 LEU A O 1
ATOM 859 N N . CYS A 1 106 ? 0.538 11.716 43.016 1.00 89.94 106 CYS A N 1
ATOM 860 C CA . CYS A 1 106 ? 0.466 12.526 44.236 1.00 89.94 106 CYS A CA 1
ATOM 861 C C . CYS A 1 106 ? -0.950 13.073 44.500 1.00 89.94 106 CYS A C 1
ATOM 863 O O . CYS A 1 106 ? -1.408 13.103 45.645 1.00 89.94 106 CYS A O 1
ATOM 865 N N . GLN A 1 107 ? -1.670 13.498 43.457 1.00 87.19 107 GLN A N 1
ATOM 866 C CA . GLN A 1 107 ? -3.061 13.949 43.584 1.00 87.19 107 GLN A CA 1
ATOM 867 C C . GLN A 1 107 ? -4.003 12.800 43.979 1.00 87.19 107 GLN A C 1
ATOM 869 O O . GLN A 1 107 ? -4.873 12.983 44.838 1.00 87.19 107 GLN A O 1
ATOM 874 N N . ALA A 1 108 ? -3.813 11.608 43.403 1.00 86.00 108 ALA A N 1
ATOM 875 C CA . ALA A 1 108 ? -4.605 10.424 43.723 1.00 86.00 108 ALA A CA 1
ATOM 876 C C . ALA A 1 108 ? -4.441 10.011 45.195 1.00 86.00 108 ALA A C 1
ATOM 878 O O . ALA A 1 108 ? -5.446 9.800 45.881 1.00 86.00 108 ALA A O 1
ATOM 879 N N . ASP A 1 109 ? -3.211 9.989 45.711 1.00 87.94 109 ASP A N 1
ATOM 880 C CA . ASP A 1 109 ? -2.930 9.637 47.108 1.00 87.94 109 ASP A CA 1
ATOM 881 C C . ASP A 1 109 ? -3.573 10.624 48.098 1.00 87.94 109 ASP A C 1
ATOM 883 O O . ASP A 1 109 ? -4.188 10.208 49.085 1.00 87.94 109 ASP A O 1
ATOM 887 N N . ASN A 1 110 ? -3.541 11.926 47.792 1.00 82.12 110 ASN A N 1
ATOM 888 C CA . ASN A 1 110 ? -4.200 12.951 48.606 1.00 82.12 110 ASN A CA 1
ATOM 889 C C . ASN A 1 110 ? -5.734 12.814 48.598 1.00 82.12 110 ASN A C 1
ATOM 891 O O . ASN A 1 110 ? -6.382 12.964 49.638 1.00 82.12 110 ASN A O 1
ATOM 895 N N . SER A 1 111 ? -6.331 12.494 47.445 1.00 77.38 111 SER A N 1
ATOM 896 C CA . SER A 1 111 ? -7.787 12.324 47.319 1.00 77.38 111 SER A CA 1
ATOM 897 C C . SER A 1 111 ? -8.307 11.065 48.030 1.00 77.38 111 SER A C 1
ATOM 899 O O . SER A 1 111 ? -9.349 11.102 48.693 1.00 77.38 111 SER A O 1
ATOM 901 N N . ASN A 1 112 ? -7.545 9.968 47.977 1.00 75.81 112 ASN A N 1
ATOM 902 C CA . ASN A 1 112 ? -7.870 8.726 48.674 1.00 75.81 112 ASN A CA 1
ATOM 903 C C . ASN A 1 112 ? -7.735 8.879 50.195 1.00 75.81 112 ASN A C 1
ATOM 905 O O . ASN A 1 112 ? -8.593 8.390 50.933 1.00 75.81 112 ASN A O 1
ATOM 909 N N . ALA A 1 113 ? -6.720 9.611 50.671 1.00 65.00 113 ALA A N 1
ATOM 910 C CA . ALA A 1 113 ? -6.578 9.936 52.088 1.00 65.00 113 ALA A CA 1
ATOM 911 C C . ALA A 1 113 ? -7.763 10.777 52.605 1.00 65.00 113 ALA A C 1
ATOM 913 O O . ALA A 1 113 ? -8.335 10.454 53.647 1.00 65.00 113 ALA A O 1
ATOM 914 N N . ALA A 1 114 ? -8.198 11.797 51.856 1.00 61.91 114 ALA A N 1
ATOM 915 C CA . ALA A 1 114 ? -9.347 12.625 52.232 1.00 61.91 114 ALA A CA 1
ATOM 916 C C . ALA A 1 114 ? -10.671 11.830 52.261 1.00 61.91 114 ALA A C 1
ATOM 918 O O . ALA A 1 114 ? -11.474 11.987 53.183 1.00 61.91 114 ALA A O 1
ATOM 919 N N . SER A 1 115 ? -10.884 10.924 51.296 1.00 63.72 115 SER A N 1
ATOM 920 C CA . SER A 1 115 ? -12.085 10.075 51.246 1.00 63.72 115 SER A CA 1
ATOM 921 C C . SER A 1 115 ? -12.128 9.034 52.374 1.00 63.72 115 SER A C 1
ATOM 923 O O . SER A 1 115 ? -13.191 8.785 52.952 1.00 63.72 115 SER A O 1
ATOM 925 N N . ALA A 1 116 ? -10.979 8.448 52.727 1.00 59.97 116 ALA A N 1
ATOM 926 C CA . ALA A 1 116 ? -10.878 7.485 53.821 1.00 59.97 116 ALA A CA 1
ATOM 927 C C . ALA A 1 116 ? -11.127 8.134 55.195 1.00 59.97 116 ALA A C 1
ATOM 929 O O . ALA A 1 116 ? -11.787 7.530 56.041 1.00 59.97 116 ALA A O 1
ATOM 930 N N . PHE A 1 117 ? -10.670 9.374 55.404 1.00 55.38 117 PHE A N 1
ATOM 931 C CA . PHE A 1 117 ? -10.903 10.103 56.655 1.00 55.38 117 PHE A CA 1
ATOM 932 C C . PHE A 1 117 ? -12.359 10.556 56.835 1.00 55.38 117 PHE A C 1
ATOM 934 O O . PHE A 1 117 ? -12.882 10.455 57.944 1.00 55.38 117 PHE A O 1
ATOM 941 N N . GLY A 1 118 ? -13.044 10.982 55.766 1.00 56.03 118 GLY A N 1
ATOM 942 C CA . GLY A 1 118 ? -14.460 11.372 55.846 1.00 56.03 118 GLY A CA 1
ATOM 943 C C . GLY A 1 118 ? -15.377 10.211 56.249 1.00 56.03 118 GLY A C 1
ATOM 944 O O . GLY A 1 118 ? -16.198 10.342 57.154 1.00 56.03 118 GLY A O 1
ATOM 945 N N . LYS A 1 119 ? -15.170 9.023 55.663 1.00 59.66 119 LYS A N 1
ATOM 946 C CA . LYS A 1 119 ? -15.983 7.833 55.975 1.00 59.66 119 LYS A CA 1
ATOM 947 C C . LYS A 1 119 ? -15.748 7.276 57.382 1.00 59.66 119 LYS A C 1
ATOM 949 O O . LYS A 1 119 ? -16.636 6.621 57.923 1.00 59.66 119 LYS A O 1
ATOM 954 N N . LEU A 1 120 ? -14.581 7.524 57.983 1.00 55.03 120 LEU A N 1
ATOM 955 C CA . LEU A 1 120 ? -14.290 7.079 59.349 1.00 55.03 120 LEU A CA 1
ATOM 956 C C . LEU A 1 120 ? -14.971 7.956 60.413 1.00 55.03 120 LEU A C 1
ATOM 958 O O . LEU A 1 120 ? -15.292 7.460 61.491 1.00 55.03 12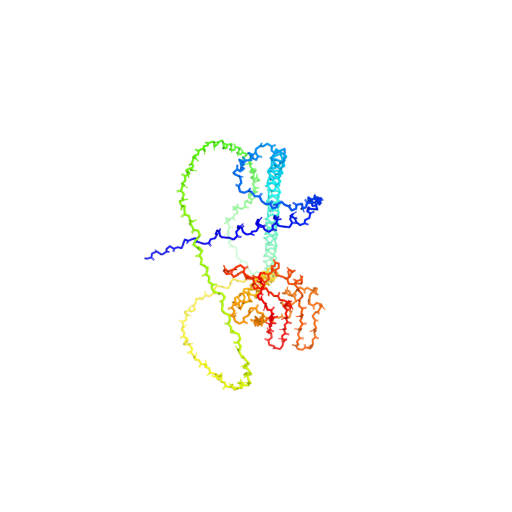0 LEU A O 1
ATOM 962 N N . PHE A 1 121 ? -15.207 9.238 60.117 1.00 54.16 121 PHE A N 1
ATOM 963 C CA . PHE A 1 121 ? -15.851 10.165 61.051 1.00 54.16 121 PHE A CA 1
ATOM 964 C C . PHE A 1 121 ? -17.381 10.032 61.066 1.00 54.16 121 PHE A C 1
ATOM 966 O O . PHE A 1 121 ? -17.972 10.054 62.146 1.00 54.16 121 PHE A O 1
ATOM 973 N N . ASP A 1 122 ? -18.020 9.775 59.921 1.00 54.81 122 ASP A N 1
ATOM 974 C CA . ASP A 1 122 ? -19.480 9.580 59.864 1.00 54.81 122 ASP A CA 1
ATOM 975 C C . ASP A 1 122 ? -19.938 8.248 60.487 1.00 54.81 122 ASP A C 1
ATOM 977 O O . ASP A 1 122 ? -21.037 8.152 61.034 1.00 54.81 122 ASP A O 1
ATOM 981 N N . ALA A 1 123 ? -19.086 7.216 60.486 1.00 55.06 123 ALA A N 1
ATOM 982 C CA . ALA A 1 123 ? -19.406 5.920 61.090 1.00 55.06 123 ALA A CA 1
ATOM 983 C C . ALA A 1 123 ? -19.358 5.919 62.633 1.00 55.06 123 ALA A C 1
ATOM 985 O O . ALA A 1 123 ? -19.917 5.017 63.258 1.00 55.06 123 ALA A O 1
ATOM 986 N N . ASN A 1 124 ? -18.719 6.917 63.256 1.00 50.97 124 ASN A N 1
ATOM 987 C CA . ASN A 1 124 ? -18.535 6.982 64.711 1.00 50.97 124 ASN A CA 1
ATOM 988 C C . ASN A 1 124 ? -19.472 7.977 65.419 1.00 50.97 124 ASN A C 1
ATOM 990 O O . ASN A 1 124 ? -19.498 8.021 66.646 1.00 50.97 124 ASN A O 1
ATOM 994 N N . ALA A 1 125 ? -20.281 8.741 64.677 1.00 54.22 125 ALA A N 1
ATOM 995 C CA . ALA A 1 125 ? -21.227 9.701 65.250 1.00 54.22 125 ALA A CA 1
ATOM 996 C C . ALA A 1 125 ? -22.578 9.084 65.680 1.00 54.22 125 ALA A C 1
ATOM 998 O O . ALA A 1 125 ? -23.393 9.777 66.282 1.00 54.22 125 ALA A O 1
ATOM 999 N N . SER A 1 126 ? -22.836 7.791 65.414 1.00 51.16 126 SER A N 1
ATOM 1000 C CA . SER A 1 126 ? -24.147 7.161 65.676 1.00 51.16 126 SER A CA 1
ATOM 1001 C C . SER A 1 126 ? -24.198 6.155 66.840 1.00 51.16 126 SER A C 1
ATOM 1003 O O . SER A 1 126 ? -25.229 5.501 67.022 1.00 51.16 126 SER A O 1
ATOM 1005 N N . LYS A 1 127 ? -23.143 5.999 67.650 1.00 52.91 127 LYS A N 1
ATOM 1006 C CA . LYS A 1 127 ? -23.185 5.103 68.821 1.00 52.91 127 LYS A CA 1
ATOM 1007 C C . LYS A 1 127 ? -22.762 5.815 70.098 1.00 52.91 127 LYS A C 1
ATOM 1009 O O . LYS A 1 127 ? -21.588 5.918 70.432 1.00 52.91 127 LYS A O 1
ATOM 1014 N N . SER A 1 128 ? -23.778 6.264 70.824 1.00 47.62 128 SER A N 1
ATOM 1015 C CA . SER A 1 128 ? -23.726 6.528 72.256 1.00 47.62 128 SER A CA 1
ATOM 1016 C C . SER A 1 128 ? -23.173 5.314 73.023 1.00 47.62 128 SER A C 1
ATOM 1018 O O . SER A 1 128 ? -23.703 4.215 72.874 1.00 47.62 128 SER A O 1
ATOM 1020 N N . ALA A 1 129 ? -22.108 5.576 73.789 1.00 48.22 129 ALA A N 1
ATOM 1021 C CA . ALA A 1 129 ? -21.608 5.017 75.062 1.00 48.22 129 ALA A CA 1
ATOM 1022 C C . ALA A 1 129 ? -22.262 3.725 75.648 1.00 48.22 129 ALA A C 1
ATOM 1024 O O . ALA A 1 129 ? -23.475 3.552 75.537 1.00 48.22 129 ALA A O 1
ATOM 1025 N N . PRO A 1 130 ? -21.506 2.859 76.371 1.00 50.69 130 PRO A N 1
ATOM 1026 C CA . PRO A 1 130 ? -20.798 3.292 77.582 1.00 50.69 130 PRO A CA 1
ATOM 1027 C C . PRO A 1 130 ? -19.345 2.820 77.768 1.00 50.69 130 PRO A C 1
ATOM 1029 O O . PRO A 1 130 ? -18.881 1.834 77.204 1.00 50.69 130 PRO A O 1
ATOM 1032 N N . GLU A 1 131 ? -18.677 3.619 78.599 1.00 53.03 131 GLU A N 1
ATOM 1033 C CA . GLU A 1 131 ? -17.452 3.430 79.381 1.00 53.03 131 GLU A CA 1
ATOM 1034 C C . GLU A 1 131 ? -16.762 2.061 79.347 1.00 53.03 131 GLU A C 1
ATOM 1036 O O . GLU A 1 131 ? -17.217 1.096 79.953 1.00 53.03 131 GLU A O 1
ATOM 1041 N N . THR A 1 132 ? -15.528 2.061 78.842 1.00 42.53 132 THR A N 1
ATOM 1042 C CA . THR A 1 132 ? -14.440 1.290 79.454 1.00 42.53 132 THR A CA 1
ATOM 1043 C C . THR A 1 132 ? -13.146 2.086 79.367 1.00 42.53 132 THR A C 1
ATOM 1045 O O . THR A 1 132 ? -12.605 2.328 78.289 1.00 42.53 132 THR A O 1
ATOM 1048 N N . VAL A 1 133 ? -12.665 2.489 80.539 1.00 51.44 133 VAL A N 1
ATOM 1049 C CA . VAL A 1 133 ? -11.330 3.025 80.793 1.00 51.44 133 VAL A CA 1
ATOM 1050 C C . VAL A 1 133 ? -10.320 1.901 80.580 1.00 51.44 133 VAL A C 1
ATOM 1052 O O . VAL A 1 133 ? -10.204 1.027 81.432 1.00 51.44 133 VAL A O 1
ATOM 1055 N N . LEU A 1 134 ? -9.558 1.927 79.487 1.00 44.47 134 LEU A N 1
ATOM 1056 C CA . LEU A 1 134 ? -8.286 1.211 79.415 1.00 44.47 134 LEU A CA 1
ATOM 1057 C C . LEU A 1 134 ? -7.234 2.057 78.700 1.00 44.47 134 LEU A C 1
ATOM 1059 O O . LEU A 1 134 ? -7.382 2.461 77.550 1.00 44.47 134 LEU A O 1
ATOM 1063 N N . ARG A 1 135 ? -6.168 2.310 79.461 1.00 57.78 135 ARG A N 1
ATOM 1064 C CA . ARG A 1 135 ? -4.875 2.843 79.041 1.00 57.78 135 ARG A CA 1
ATOM 1065 C C . ARG A 1 135 ? -4.383 2.165 77.764 1.00 57.78 135 ARG A C 1
ATOM 1067 O O . ARG A 1 135 ? -4.238 0.946 77.751 1.00 57.78 135 ARG A O 1
ATOM 1074 N N . MET A 1 136 ? -3.983 2.966 76.785 1.00 45.84 136 MET A N 1
ATOM 1075 C CA . MET A 1 136 ? -2.846 2.643 75.928 1.00 45.84 136 MET A CA 1
ATOM 1076 C C . MET A 1 136 ? -2.042 3.917 75.686 1.00 45.84 136 MET A C 1
ATOM 1078 O O . MET A 1 136 ? -2.363 4.740 74.829 1.00 45.84 136 MET A O 1
ATOM 1082 N N . ASP A 1 137 ? -1.016 4.067 76.520 1.00 56.97 137 ASP A N 1
ATOM 1083 C CA . ASP A 1 137 ? 0.235 4.696 76.128 1.00 56.97 137 ASP A CA 1
ATOM 1084 C C . ASP A 1 137 ? 0.860 3.882 74.976 1.00 56.97 137 ASP A C 1
ATOM 1086 O O . ASP A 1 137 ? 0.598 2.688 74.837 1.00 56.97 137 ASP A O 1
ATOM 1090 N N . ASP A 1 138 ? 1.697 4.548 74.182 1.00 54.44 138 ASP A N 1
ATOM 1091 C CA . ASP A 1 138 ? 2.489 4.015 73.065 1.00 54.44 138 ASP A CA 1
ATOM 1092 C C . ASP A 1 138 ? 1.746 3.735 71.748 1.00 54.44 138 ASP A C 1
ATOM 1094 O O . ASP A 1 138 ? 1.134 2.700 71.540 1.00 54.44 138 ASP A O 1
ATOM 1098 N N . VAL A 1 139 ? 1.856 4.674 70.801 1.00 54.44 139 VAL A N 1
ATOM 1099 C CA . VAL A 1 139 ? 2.620 4.543 69.536 1.00 54.44 139 VAL A CA 1
ATOM 1100 C C . VAL A 1 139 ? 2.420 5.856 68.767 1.00 54.44 139 VAL A C 1
ATOM 1102 O O . VAL A 1 139 ? 1.610 5.981 67.852 1.00 54.44 139 VAL A O 1
ATOM 1105 N N . ARG A 1 140 ? 3.178 6.888 69.150 1.00 49.34 140 ARG A N 1
ATOM 1106 C CA . ARG A 1 140 ? 3.343 8.114 68.354 1.00 49.34 140 ARG A CA 1
ATOM 1107 C C . ARG A 1 140 ? 4.820 8.285 68.027 1.00 49.34 140 ARG A C 1
ATOM 1109 O O . ARG A 1 140 ? 5.493 9.168 68.543 1.00 49.34 140 ARG A O 1
ATOM 1116 N N . LYS A 1 141 ? 5.342 7.401 67.176 1.00 52.06 141 LYS A N 1
ATOM 1117 C CA . LYS A 1 141 ? 6.655 7.568 66.546 1.00 52.06 141 LYS A CA 1
ATOM 1118 C C . LYS A 1 141 ? 6.515 7.515 65.029 1.00 52.06 141 LYS A C 1
ATOM 1120 O O . LYS A 1 141 ? 6.277 6.465 64.451 1.00 52.06 141 LYS A O 1
ATOM 1125 N N . GLY A 1 142 ? 6.690 8.691 64.432 1.00 52.97 142 GLY A N 1
ATOM 1126 C CA . GLY A 1 142 ? 7.476 8.880 63.218 1.00 52.97 142 GLY A CA 1
ATOM 1127 C C . GLY A 1 142 ? 6.963 8.240 61.932 1.00 52.97 142 GLY A C 1
ATOM 1128 O O . GLY A 1 142 ? 7.402 7.163 61.552 1.00 52.97 142 GLY A O 1
ATOM 1129 N N . ARG A 1 143 ? 6.191 9.004 61.159 1.00 49.75 143 ARG A N 1
ATOM 1130 C CA . ARG A 1 143 ? 6.370 9.036 59.701 1.00 49.75 143 ARG A CA 1
ATOM 1131 C C . ARG A 1 143 ? 6.583 10.483 59.282 1.00 49.75 143 ARG A C 1
ATOM 1133 O O . ARG A 1 143 ? 5.660 11.173 58.869 1.00 49.75 143 ARG A O 1
ATOM 1140 N N . GLN A 1 144 ? 7.814 10.955 59.476 1.00 44.56 144 GLN A N 1
ATOM 1141 C CA . GLN A 1 144 ? 8.308 12.112 58.742 1.00 44.56 144 GLN A CA 1
ATOM 1142 C C . GLN A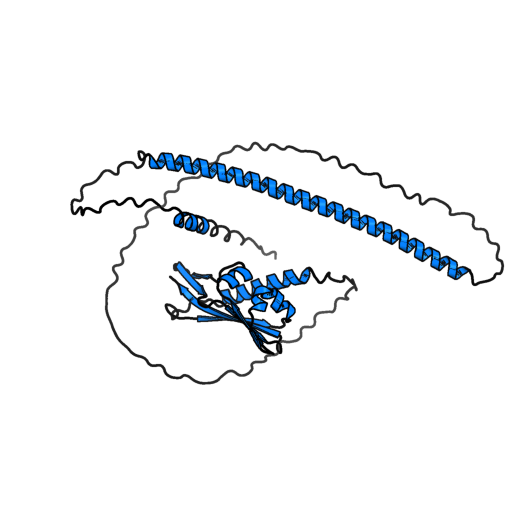 1 144 ? 8.411 11.686 57.277 1.00 44.56 144 GLN A C 1
ATOM 1144 O O . GLN A 1 144 ? 9.172 10.781 56.944 1.00 44.56 144 GLN A O 1
ATOM 1149 N N . CYS A 1 145 ? 7.603 12.304 56.421 1.00 42.78 145 CYS A N 1
ATOM 1150 C CA . CYS A 1 145 ? 7.814 12.263 54.983 1.00 42.78 145 CYS A CA 1
ATOM 1151 C C . CYS A 1 145 ? 9.076 13.081 54.707 1.00 42.78 145 CYS A C 1
ATOM 1153 O O . CYS A 1 145 ? 9.048 14.309 54.743 1.00 42.78 145 CYS A O 1
ATOM 1155 N N . THR A 1 146 ? 10.203 12.401 54.524 1.00 45.25 146 THR A N 1
ATOM 1156 C CA . THR A 1 146 ? 11.444 13.020 54.068 1.00 45.25 146 THR A CA 1
ATOM 1157 C C . THR A 1 146 ? 11.232 13.513 52.643 1.00 45.25 146 THR A C 1
ATOM 1159 O O . THR A 1 146 ? 10.917 12.724 51.751 1.00 45.25 146 THR A O 1
ATOM 1162 N N . SER A 1 147 ? 11.379 14.824 52.451 1.00 44.81 147 SER A N 1
ATOM 1163 C CA . SER A 1 147 ? 11.428 15.467 51.143 1.00 44.81 147 SER A CA 1
ATOM 1164 C C . SER A 1 147 ? 12.460 14.771 50.266 1.00 44.81 147 SER A C 1
ATOM 1166 O O . SER A 1 147 ? 13.612 14.632 50.675 1.00 44.81 147 SER A O 1
ATOM 1168 N N . MET A 1 148 ? 12.063 14.355 49.066 1.00 44.59 148 MET A N 1
ATOM 1169 C CA . MET A 1 148 ? 13.018 13.881 48.075 1.00 44.59 148 MET A CA 1
ATOM 1170 C C . MET A 1 148 ? 13.932 15.039 47.667 1.00 44.59 148 MET A C 1
ATOM 1172 O O . MET A 1 148 ? 13.499 16.016 47.054 1.00 44.59 148 MET A O 1
ATOM 1176 N N . GLU A 1 149 ? 15.199 14.920 48.057 1.00 45.84 149 GLU A N 1
ATOM 1177 C CA . GLU A 1 149 ? 16.296 15.727 47.552 1.00 45.84 149 GLU A CA 1
ATOM 1178 C C . GLU A 1 149 ? 16.386 15.596 46.031 1.00 45.84 149 GLU A C 1
ATOM 1180 O O . GLU A 1 149 ? 16.430 14.513 45.442 1.00 45.84 149 GLU A O 1
ATOM 1185 N N . LYS A 1 150 ? 16.420 16.766 45.407 1.00 48.72 150 LYS A N 1
ATOM 1186 C CA . LYS A 1 150 ? 16.595 17.011 43.985 1.00 48.72 150 LYS A CA 1
ATOM 1187 C C . LYS A 1 150 ? 17.984 16.509 43.578 1.00 48.72 150 LYS A C 1
ATOM 1189 O O . LYS A 1 150 ? 18.977 17.217 43.728 1.00 48.72 150 LYS A O 1
ATOM 1194 N N . SER A 1 151 ? 18.058 15.274 43.089 1.00 44.50 151 SER A N 1
ATOM 1195 C CA . SER A 1 151 ? 19.297 14.695 42.567 1.00 44.50 151 SER A CA 1
ATOM 1196 C C . SER A 1 151 ? 19.664 15.395 41.258 1.00 44.50 151 SER A C 1
ATOM 1198 O O . SER A 1 151 ? 19.056 15.182 40.212 1.00 44.50 151 SER A O 1
ATOM 1200 N N . LYS A 1 152 ? 20.641 16.295 41.355 1.00 50.31 152 LYS A N 1
ATOM 1201 C CA . LYS A 1 152 ? 21.279 17.014 40.255 1.00 50.31 152 LYS A CA 1
ATOM 1202 C C . LYS A 1 152 ? 22.175 16.022 39.502 1.00 50.31 152 LYS A C 1
ATOM 1204 O O . LYS A 1 152 ? 23.307 15.785 39.909 1.00 50.31 152 LYS A O 1
ATOM 1209 N N . LEU A 1 153 ? 21.646 15.406 38.445 1.00 43.69 153 LEU A N 1
ATOM 1210 C CA . LEU A 1 153 ? 22.433 14.602 37.509 1.00 43.69 153 LEU A CA 1
ATOM 1211 C C . LEU A 1 153 ? 23.349 15.538 36.715 1.00 43.69 153 LEU A C 1
ATOM 1213 O O . LEU A 1 153 ? 22.903 16.323 35.881 1.00 43.69 153 LEU A O 1
ATOM 1217 N N . VAL A 1 154 ? 24.633 15.481 37.056 1.00 49.50 154 VAL A N 1
ATOM 1218 C CA . VAL A 1 154 ? 25.742 16.062 36.306 1.00 49.50 154 VAL A CA 1
ATOM 1219 C C . VAL A 1 154 ? 25.912 15.216 35.046 1.00 49.50 154 VAL A C 1
ATOM 1221 O O . VAL A 1 154 ? 26.190 14.023 35.141 1.00 49.50 154 VAL A O 1
ATOM 1224 N N . ALA A 1 155 ? 25.692 15.819 33.880 1.00 41.81 155 ALA A N 1
ATOM 1225 C CA . ALA A 1 155 ? 26.076 15.235 32.605 1.00 41.81 155 ALA A CA 1
ATOM 1226 C C . ALA A 1 155 ? 27.604 15.304 32.495 1.00 41.81 155 ALA A C 1
ATOM 1228 O O . ALA A 1 155 ? 28.185 16.387 32.557 1.00 41.81 155 ALA A O 1
ATOM 1229 N N . SER A 1 156 ? 28.246 14.144 32.403 1.00 41.91 156 SER A N 1
ATOM 1230 C CA . SER A 1 156 ? 29.653 14.028 32.040 1.00 41.91 156 SER A CA 1
ATOM 1231 C C . SER A 1 156 ? 29.747 13.971 30.519 1.00 41.91 156 SER A C 1
ATOM 1233 O O . SER A 1 156 ? 29.424 12.945 29.922 1.00 41.91 156 SER A O 1
ATOM 1235 N N . ASP A 1 157 ? 30.173 15.078 29.913 1.00 48.22 157 ASP A N 1
ATOM 1236 C CA . ASP A 1 157 ? 30.706 15.092 28.552 1.00 48.22 157 ASP A CA 1
ATOM 1237 C C . ASP A 1 157 ? 31.945 14.193 28.508 1.00 48.22 157 ASP A C 1
ATOM 1239 O O . ASP A 1 157 ? 32.898 14.379 29.266 1.00 48.22 157 ASP A O 1
ATOM 1243 N N . SER A 1 158 ? 31.889 13.172 27.655 1.00 44.41 158 SER A N 1
ATOM 1244 C CA . SER A 1 158 ? 33.016 12.299 27.331 1.00 44.41 158 SER A CA 1
ATOM 1245 C C . SER A 1 158 ? 33.260 12.445 25.836 1.00 44.41 158 SER A C 1
ATOM 1247 O O . SER A 1 158 ? 32.585 11.817 25.023 1.00 44.41 158 SER A O 1
ATOM 1249 N N . GLU A 1 159 ? 34.176 13.338 25.485 1.00 54.44 159 GLU A N 1
ATOM 1250 C CA . GLU A 1 159 ? 34.735 13.450 24.143 1.00 54.44 159 GLU A CA 1
ATOM 1251 C C . GLU A 1 159 ? 35.730 12.296 23.974 1.00 54.44 159 GLU A C 1
ATOM 1253 O O . GLU A 1 159 ? 36.824 12.322 24.535 1.00 54.44 159 GLU A O 1
ATOM 1258 N N . GLU A 1 160 ? 35.327 11.238 23.269 1.00 50.94 160 GLU A N 1
ATOM 1259 C CA . GLU A 1 160 ? 36.240 10.169 22.865 1.00 50.94 160 GLU A CA 1
ATOM 1260 C C . GLU A 1 160 ? 36.580 10.367 21.385 1.00 50.94 160 GLU A C 1
ATOM 1262 O O . GLU A 1 160 ? 35.821 10.004 20.483 1.00 50.94 160 GLU A O 1
ATOM 1267 N N . GLU A 1 161 ? 37.723 11.010 21.144 1.00 52.09 161 GLU A N 1
ATOM 1268 C CA . GLU A 1 161 ? 38.388 10.985 19.849 1.00 52.09 161 GLU A CA 1
ATOM 1269 C C . GLU A 1 161 ? 38.864 9.560 19.559 1.00 52.09 161 GLU A C 1
ATOM 1271 O O . GLU A 1 161 ? 39.694 9.007 20.281 1.00 52.09 161 GLU A O 1
ATOM 1276 N N . VAL A 1 162 ? 38.360 8.969 18.476 1.00 46.69 162 VAL A N 1
ATOM 1277 C CA . VAL A 1 162 ? 38.925 7.742 17.914 1.00 46.69 162 VAL A CA 1
ATOM 1278 C C . VAL A 1 162 ? 39.575 8.090 16.585 1.00 46.69 162 VAL A C 1
ATOM 1280 O O . VAL A 1 162 ? 38.956 8.041 15.522 1.00 46.69 162 VAL A O 1
ATOM 1283 N N . ASP A 1 163 ? 40.851 8.451 16.685 1.00 51.31 163 ASP A N 1
ATOM 1284 C CA . ASP A 1 163 ? 41.817 8.371 15.597 1.00 51.31 163 ASP A CA 1
ATOM 1285 C C . ASP A 1 163 ? 42.085 6.886 15.287 1.00 51.31 163 ASP A C 1
ATOM 1287 O O . ASP A 1 163 ? 42.290 6.057 16.180 1.00 51.31 163 ASP A O 1
ATOM 1291 N N . GLY A 1 164 ? 42.010 6.522 14.009 1.00 43.97 164 GLY A N 1
ATOM 1292 C CA . GLY A 1 164 ? 41.867 5.134 13.579 1.00 43.97 164 GLY A CA 1
ATOM 1293 C C . GLY A 1 164 ? 42.299 4.889 12.142 1.00 43.97 164 GLY A C 1
ATOM 1294 O O . GLY A 1 164 ? 41.577 4.273 11.365 1.00 43.97 164 GLY A O 1
ATOM 1295 N N . SER A 1 165 ? 43.493 5.365 11.796 1.00 47.81 165 SER A N 1
ATOM 1296 C CA . SER A 1 165 ? 44.232 4.974 10.590 1.00 47.81 165 SER A CA 1
ATOM 1297 C C . SER A 1 165 ? 44.478 3.454 10.521 1.00 47.81 165 SER A C 1
ATOM 1299 O O . SER A 1 165 ? 44.947 2.881 11.506 1.00 47.81 165 SER A O 1
ATOM 1301 N N . LYS A 1 166 ? 44.219 2.837 9.349 1.00 44.72 166 LYS A N 1
ATOM 1302 C CA . LYS A 1 166 ? 44.779 1.583 8.748 1.00 44.72 166 LYS A CA 1
ATOM 1303 C C . LYS A 1 166 ? 43.721 1.026 7.772 1.00 44.72 166 LYS A C 1
ATOM 1305 O O . LYS A 1 166 ? 42.648 0.637 8.202 1.00 44.72 166 LYS A O 1
ATOM 1310 N N . GLY A 1 167 ? 43.878 1.010 6.449 1.00 45.78 167 GLY A N 1
ATOM 1311 C CA . GLY A 1 167 ? 45.045 0.613 5.672 1.00 45.78 167 GLY A CA 1
ATOM 1312 C C . GLY A 1 167 ? 45.089 -0.908 5.570 1.00 45.78 167 GLY A C 1
ATOM 1313 O O . GLY A 1 167 ? 45.743 -1.502 6.410 1.00 45.78 167 GLY A O 1
ATOM 1314 N N . LEU A 1 168 ? 44.417 -1.519 4.583 1.00 43.69 168 LEU A N 1
ATOM 1315 C CA . LEU A 1 168 ? 44.727 -2.868 4.090 1.00 43.69 168 LEU A CA 1
ATOM 1316 C C . LEU A 1 168 ? 44.185 -3.086 2.668 1.00 43.69 168 LEU A C 1
ATOM 1318 O O . LEU A 1 168 ? 43.037 -2.780 2.356 1.00 43.69 168 LEU A O 1
ATOM 1322 N N . ALA A 1 169 ? 45.083 -3.613 1.841 1.00 48.53 169 ALA A N 1
ATOM 1323 C CA . ALA A 1 169 ? 44.935 -3.988 0.447 1.00 48.53 169 ALA A CA 1
ATOM 1324 C C . ALA A 1 169 ? 43.929 -5.131 0.219 1.00 48.53 169 ALA A C 1
ATOM 1326 O O . ALA A 1 169 ? 43.689 -5.957 1.099 1.00 48.53 169 ALA A O 1
ATOM 1327 N N . SER A 1 170 ? 43.384 -5.208 -0.992 1.00 45.56 170 SER A N 1
ATOM 1328 C CA . SER A 1 170 ? 42.844 -6.437 -1.599 1.00 45.56 170 SER A CA 1
ATOM 1329 C C . SER A 1 170 ? 42.887 -6.215 -3.114 1.00 45.56 170 SER A C 1
ATOM 1331 O O . SER A 1 170 ? 42.199 -5.344 -3.631 1.00 45.56 170 SER A O 1
ATOM 1333 N N . ASP A 1 171 ? 43.947 -6.668 -3.771 1.00 42.53 171 ASP A N 1
ATOM 1334 C CA . ASP A 1 171 ? 44.105 -8.026 -4.313 1.00 42.53 171 ASP A CA 1
ATOM 1335 C C . ASP A 1 171 ? 43.308 -8.182 -5.615 1.00 42.53 171 ASP A C 1
ATOM 1337 O O . ASP A 1 171 ? 42.118 -8.496 -5.641 1.00 42.53 171 ASP A O 1
ATOM 1341 N N . SER A 1 172 ? 44.005 -7.839 -6.696 1.00 44.41 172 SER A N 1
ATOM 1342 C CA . SER A 1 172 ? 43.629 -8.039 -8.086 1.00 44.41 172 SER A CA 1
ATOM 1343 C C . SER A 1 172 ? 43.687 -9.529 -8.397 1.00 44.41 172 SER A C 1
ATOM 1345 O O . SER A 1 172 ? 44.774 -10.099 -8.485 1.00 44.41 172 SER A O 1
ATOM 1347 N N . THR A 1 173 ? 42.526 -10.150 -8.571 1.00 50.53 173 THR A N 1
ATOM 1348 C CA . THR A 1 173 ? 42.433 -11.470 -9.191 1.00 50.53 173 THR A CA 1
ATOM 1349 C C . THR A 1 173 ? 41.987 -11.294 -10.632 1.00 50.53 173 THR A C 1
ATOM 1351 O O . THR A 1 173 ? 40.886 -10.823 -10.916 1.00 50.53 173 THR A O 1
ATOM 1354 N N . ASP A 1 174 ? 42.914 -11.631 -11.521 1.00 48.06 174 ASP A N 1
ATOM 1355 C CA . ASP A 1 174 ? 42.690 -11.913 -12.927 1.00 48.06 174 ASP A CA 1
ATOM 1356 C C . ASP A 1 174 ? 41.689 -13.075 -13.038 1.00 48.06 174 ASP A C 1
ATOM 1358 O O . ASP A 1 174 ? 41.964 -14.172 -12.549 1.00 48.06 174 ASP A O 1
ATOM 1362 N N . ASP A 1 175 ? 40.524 -12.838 -13.646 1.00 45.78 175 ASP A N 1
ATOM 1363 C CA . ASP A 1 175 ? 39.618 -13.909 -14.067 1.00 45.78 175 ASP A CA 1
ATOM 1364 C C . ASP A 1 175 ? 39.533 -13.917 -15.591 1.00 45.78 175 ASP A C 1
ATOM 1366 O O . ASP A 1 175 ? 39.262 -12.912 -16.256 1.00 45.78 175 ASP A O 1
ATOM 1370 N N . GLU A 1 176 ? 39.878 -15.080 -16.119 1.00 51.06 176 GLU A N 1
ATOM 1371 C CA . GLU A 1 176 ? 40.137 -15.349 -17.515 1.00 51.06 176 GLU A CA 1
ATOM 1372 C C . GLU A 1 176 ? 38.845 -15.454 -18.334 1.00 51.06 176 GLU A C 1
ATOM 1374 O O . GLU A 1 176 ? 37.900 -16.151 -17.982 1.00 51.06 176 GLU A O 1
ATOM 1379 N N . GLY A 1 177 ? 38.869 -14.827 -19.511 1.00 45.28 177 GLY A N 1
ATOM 1380 C CA . GLY A 1 177 ? 38.383 -15.426 -20.754 1.00 45.28 177 GLY A CA 1
ATOM 1381 C C . GLY A 1 177 ? 36.982 -16.042 -20.763 1.00 45.28 177 GLY A C 1
ATOM 1382 O O . GLY A 1 177 ? 36.840 -17.261 -20.817 1.00 45.28 177 GLY A O 1
ATOM 1383 N N . PHE A 1 178 ? 35.952 -15.208 -20.927 1.00 41.03 178 PHE A N 1
ATOM 1384 C CA . PHE A 1 178 ? 34.683 -15.662 -21.502 1.00 41.03 178 PHE A CA 1
ATOM 1385 C C . PHE A 1 178 ? 34.626 -15.310 -22.993 1.00 41.03 178 PHE A C 1
ATOM 1387 O O . PHE A 1 178 ? 34.518 -14.148 -23.383 1.00 41.03 178 PHE A O 1
ATOM 1394 N N . THR A 1 179 ? 34.720 -16.334 -23.840 1.00 52.56 179 THR A N 1
ATOM 1395 C CA . THR A 1 179 ? 34.455 -16.241 -25.280 1.00 52.56 179 THR A CA 1
ATOM 1396 C C . THR A 1 179 ? 32.940 -16.292 -25.518 1.00 52.56 179 THR A C 1
ATOM 1398 O O . THR A 1 179 ? 32.275 -17.175 -24.973 1.00 52.56 179 THR A O 1
ATOM 1401 N N . PRO A 1 180 ? 32.344 -15.392 -26.321 1.00 52.12 180 PRO A N 1
ATOM 1402 C CA . PRO A 1 180 ? 30.976 -15.581 -26.776 1.00 52.12 180 PRO A CA 1
ATOM 1403 C C . PRO A 1 180 ? 30.976 -16.557 -27.958 1.00 52.12 180 PRO A C 1
ATOM 1405 O O . PRO A 1 180 ? 31.457 -16.249 -29.048 1.00 52.12 180 PRO A O 1
ATOM 1408 N N . GLY A 1 181 ? 30.440 -17.754 -27.725 1.00 42.41 181 GLY A N 1
ATOM 1409 C CA . GLY A 1 181 ? 30.074 -18.682 -28.786 1.00 42.41 181 GLY A CA 1
ATOM 1410 C C . GLY A 1 181 ? 28.910 -18.116 -29.597 1.00 42.41 181 GLY A C 1
ATOM 1411 O O . GLY A 1 181 ? 27.793 -18.008 -29.092 1.00 42.41 181 GLY A O 1
ATOM 1412 N N . ASN A 1 182 ? 29.189 -17.774 -30.856 1.00 45.97 182 ASN A N 1
ATOM 1413 C CA . ASN A 1 182 ? 28.186 -17.607 -31.902 1.00 45.97 182 ASN A CA 1
ATOM 1414 C C . ASN A 1 182 ? 27.365 -18.895 -32.009 1.00 45.97 182 ASN A C 1
ATOM 1416 O O . ASN A 1 182 ? 27.905 -19.956 -32.318 1.00 45.97 182 ASN A O 1
ATOM 1420 N N . THR A 1 183 ? 26.060 -18.786 -31.791 1.00 42.78 183 THR A N 1
ATOM 1421 C CA . THR A 1 183 ? 25.104 -19.764 -32.304 1.00 42.78 183 THR A CA 1
ATOM 1422 C C . THR A 1 183 ? 24.248 -19.048 -33.331 1.00 42.78 183 THR A C 1
ATOM 1424 O O . THR A 1 183 ? 23.298 -18.343 -33.008 1.00 42.78 183 THR A O 1
ATOM 1427 N N . ASP A 1 184 ? 24.669 -19.198 -34.584 1.00 45.97 184 ASP A N 1
ATOM 1428 C CA . ASP A 1 184 ? 23.815 -19.043 -35.748 1.00 45.97 184 ASP A CA 1
ATOM 1429 C C . ASP A 1 184 ? 22.688 -20.077 -35.618 1.00 45.97 184 ASP A C 1
ATOM 1431 O O . ASP A 1 184 ? 22.925 -21.283 -35.707 1.00 45.97 184 ASP A O 1
ATOM 1435 N N . ALA A 1 185 ? 21.473 -19.614 -35.338 1.00 48.50 185 ALA A N 1
ATOM 1436 C CA . ALA A 1 185 ? 20.278 -20.445 -35.330 1.00 48.50 185 ALA A CA 1
ATOM 1437 C C . ALA A 1 185 ? 19.285 -19.876 -36.344 1.00 48.50 185 ALA A C 1
ATOM 1439 O O . ALA A 1 185 ? 18.658 -18.847 -36.108 1.00 48.50 185 ALA A O 1
ATOM 1440 N N . ALA A 1 186 ? 19.277 -20.559 -37.489 1.00 49.00 186 ALA A N 1
ATOM 1441 C CA . ALA A 1 186 ? 18.188 -20.806 -38.425 1.00 49.00 186 ALA A CA 1
ATOM 1442 C C . ALA A 1 186 ? 16.990 -19.842 -38.394 1.00 49.00 186 ALA A C 1
ATOM 1444 O O . ALA A 1 186 ? 16.194 -19.814 -37.456 1.00 49.00 186 ALA A O 1
ATOM 1445 N N . ALA A 1 187 ? 16.847 -19.128 -39.508 1.00 54.38 187 ALA A N 1
ATOM 1446 C CA . ALA A 1 187 ? 15.546 -18.855 -40.086 1.00 54.38 187 ALA A CA 1
ATOM 1447 C C . ALA A 1 187 ? 15.009 -20.164 -40.689 1.00 54.38 187 ALA A C 1
ATOM 1449 O O . ALA A 1 187 ? 15.726 -20.766 -41.478 1.00 54.38 187 ALA A O 1
ATOM 1450 N N . ASP A 1 188 ? 13.810 -20.561 -40.273 1.00 55.22 188 ASP A N 1
ATOM 1451 C CA . ASP A 1 188 ? 12.832 -21.445 -40.931 1.00 55.22 188 ASP A CA 1
ATOM 1452 C C . ASP A 1 188 ? 11.509 -21.077 -40.208 1.00 55.22 188 ASP A C 1
ATOM 1454 O O . ASP A 1 188 ? 11.479 -21.079 -38.974 1.00 55.22 188 ASP A O 1
ATOM 1458 N N . ASP A 1 189 ? 10.593 -20.327 -40.825 1.00 51.62 189 ASP A N 1
ATOM 1459 C CA . ASP A 1 189 ? 9.517 -20.764 -41.739 1.00 51.62 189 ASP A CA 1
ATOM 1460 C C . ASP A 1 189 ? 8.453 -21.664 -41.070 1.00 51.62 189 ASP A C 1
ATOM 1462 O O . ASP A 1 189 ? 8.759 -22.428 -40.158 1.00 51.62 189 ASP A O 1
ATOM 1466 N N . ASP A 1 190 ? 7.215 -21.503 -41.557 1.00 57.06 190 ASP A N 1
ATOM 1467 C CA . ASP A 1 190 ? 5.934 -22.164 -41.226 1.00 57.06 190 ASP A CA 1
ATOM 1468 C C . ASP A 1 190 ? 5.071 -21.373 -40.210 1.00 57.06 190 ASP A C 1
ATOM 1470 O O . ASP A 1 190 ? 5.367 -21.313 -39.014 1.00 57.06 190 ASP A O 1
ATOM 1474 N N . ASP A 1 191 ? 4.121 -20.521 -40.632 1.00 55.00 191 ASP A N 1
ATOM 1475 C CA . ASP A 1 191 ? 2.843 -20.799 -41.336 1.00 55.00 191 ASP A CA 1
ATOM 1476 C C . ASP A 1 191 ? 1.971 -21.864 -40.641 1.00 55.00 191 ASP A C 1
ATOM 1478 O O . ASP A 1 191 ? 2.475 -22.868 -40.144 1.00 55.00 191 ASP A O 1
ATOM 1482 N N . ASP A 1 192 ? 0.657 -21.600 -40.647 1.00 52.12 192 ASP A N 1
ATOM 1483 C CA . ASP A 1 192 ? -0.449 -22.487 -40.244 1.00 52.12 192 ASP A CA 1
ATOM 1484 C C . ASP A 1 192 ? -0.655 -22.622 -38.707 1.00 52.12 192 ASP A C 1
ATOM 1486 O O . ASP A 1 192 ? 0.277 -22.722 -37.917 1.00 52.12 192 ASP A O 1
ATOM 1490 N N . ASP A 1 193 ? -1.847 -22.587 -38.118 1.00 54.03 193 ASP A N 1
ATOM 1491 C CA . ASP A 1 193 ? -3.202 -22.706 -38.632 1.00 54.03 193 ASP A CA 1
ATOM 1492 C C . ASP A 1 193 ? -4.183 -22.209 -37.554 1.00 54.03 193 ASP A C 1
ATOM 1494 O O . ASP A 1 193 ? -3.857 -22.100 -36.364 1.00 54.03 193 ASP A O 1
ATOM 1498 N N . ASP A 1 194 ? -5.394 -21.923 -38.017 1.00 55.12 194 ASP A N 1
ATOM 1499 C CA . ASP A 1 194 ? -6.625 -21.808 -37.248 1.00 55.12 194 ASP A CA 1
ATOM 1500 C C . ASP A 1 194 ? -6.759 -22.885 -36.155 1.00 55.12 194 ASP A C 1
ATOM 1502 O O . ASP A 1 194 ? -6.523 -24.063 -36.401 1.00 55.12 194 ASP A O 1
ATOM 1506 N N . ASP A 1 195 ? -7.234 -22.501 -34.968 1.00 58.59 195 ASP A N 1
ATOM 1507 C CA . ASP A 1 195 ? -8.090 -23.407 -34.200 1.00 58.59 195 ASP A CA 1
ATOM 1508 C C . ASP A 1 195 ? -9.007 -22.605 -33.273 1.00 58.59 195 ASP A C 1
ATOM 1510 O O . ASP A 1 195 ? -8.665 -22.178 -32.160 1.00 58.59 195 ASP A O 1
ATOM 1514 N N . ASP A 1 196 ? -10.203 -22.391 -33.815 1.00 57.16 196 ASP A N 1
ATOM 1515 C CA . ASP A 1 196 ? -11.453 -22.303 -33.085 1.00 57.16 196 ASP A CA 1
ATOM 1516 C C . ASP A 1 196 ? -11.493 -23.397 -32.012 1.00 57.16 196 ASP A C 1
ATOM 1518 O O . ASP A 1 196 ? -11.622 -24.580 -32.316 1.00 57.16 196 ASP A O 1
ATOM 1522 N N . ASN A 1 197 ? -11.412 -23.012 -30.739 1.00 51.66 197 ASN A N 1
ATOM 1523 C CA . ASN A 1 197 ? -11.851 -23.899 -29.671 1.00 51.66 197 ASN A CA 1
ATOM 1524 C C . ASN A 1 197 ? -13.022 -23.241 -28.952 1.00 51.66 197 ASN A C 1
ATOM 1526 O O . ASN A 1 197 ? -12.865 -22.418 -28.042 1.00 51.66 197 ASN A O 1
ATOM 1530 N N . GLU A 1 198 ? -14.188 -23.565 -29.502 1.00 54.47 198 GLU A N 1
ATOM 1531 C CA . GLU A 1 198 ? -15.500 -23.432 -28.896 1.00 54.47 198 GLU A CA 1
ATOM 1532 C C . GLU A 1 198 ? -15.522 -24.119 -27.519 1.00 54.47 198 GLU A C 1
ATOM 1534 O O . GLU A 1 198 ? -14.881 -25.143 -27.304 1.00 54.47 198 GLU A O 1
ATOM 1539 N N . ASP A 1 199 ? -16.255 -23.500 -26.596 1.00 52.12 199 ASP A N 1
ATOM 1540 C CA . ASP A 1 199 ? -17.116 -24.151 -25.608 1.00 52.12 199 ASP A CA 1
ATOM 1541 C C . ASP A 1 199 ? -16.598 -25.433 -24.924 1.00 52.12 199 ASP A C 1
ATOM 1543 O O . ASP A 1 199 ? -16.860 -26.549 -25.361 1.00 52.12 199 ASP A O 1
ATOM 1547 N N . ASP A 1 200 ? -15.992 -25.258 -23.745 1.00 58.44 200 ASP A N 1
ATOM 1548 C CA . ASP A 1 200 ? -16.049 -26.274 -22.689 1.00 58.44 200 ASP A CA 1
ATOM 1549 C C . ASP A 1 200 ? -16.784 -25.694 -21.476 1.00 58.44 200 ASP A C 1
ATOM 1551 O O . ASP A 1 200 ? -16.253 -24.939 -20.646 1.00 58.44 200 ASP A O 1
ATOM 1555 N N . ASP A 1 201 ? -18.055 -26.063 -21.444 1.00 59.31 201 ASP A N 1
ATOM 1556 C CA . ASP A 1 201 ? -18.975 -25.974 -20.332 1.00 59.31 201 ASP A CA 1
ATOM 1557 C C . ASP A 1 201 ? -18.589 -26.975 -19.215 1.00 59.31 201 ASP A C 1
ATOM 1559 O O . ASP A 1 201 ? -17.699 -27.810 -19.356 1.00 59.31 201 ASP A O 1
ATOM 1563 N N . ASP A 1 202 ? -19.330 -26.905 -18.107 1.00 45.97 202 ASP A N 1
ATOM 1564 C CA . ASP A 1 202 ? -19.511 -27.960 -17.094 1.00 45.97 202 ASP A CA 1
ATOM 1565 C C . ASP A 1 202 ? -18.462 -28.064 -15.956 1.00 45.97 202 ASP A C 1
ATOM 1567 O O . ASP A 1 202 ? -17.293 -28.405 -16.095 1.00 45.97 202 ASP A O 1
ATOM 1571 N N . GLU A 1 203 ? -18.793 -27.630 -14.736 1.00 50.84 203 GLU A N 1
ATOM 1572 C CA . GLU A 1 203 ? -19.577 -28.398 -13.748 1.00 50.84 203 GLU A CA 1
ATOM 1573 C C . GLU A 1 203 ? -18.781 -29.526 -13.057 1.00 50.84 203 GLU A C 1
ATOM 1575 O O . GLU A 1 203 ? -18.941 -30.696 -13.361 1.00 50.84 203 GLU A O 1
ATOM 1580 N N . TYR A 1 204 ? -17.964 -29.187 -12.049 1.00 45.59 204 TYR A N 1
ATOM 1581 C CA . TYR A 1 204 ? -17.676 -30.000 -10.843 1.00 45.59 204 TYR A CA 1
ATOM 1582 C C . TYR A 1 204 ? -16.641 -29.212 -10.011 1.00 45.59 204 TYR A C 1
ATOM 1584 O O . TYR A 1 204 ? -15.637 -28.754 -10.536 1.00 45.59 204 TYR A O 1
ATOM 1592 N N . ILE A 1 205 ? -16.791 -28.926 -8.717 1.00 40.25 205 ILE A N 1
ATOM 1593 C CA . ILE A 1 205 ? -16.699 -29.887 -7.620 1.00 40.25 205 ILE A CA 1
ATOM 1594 C C . ILE A 1 205 ? -17.487 -29.344 -6.423 1.00 40.25 205 ILE A C 1
ATOM 1596 O O . ILE A 1 205 ? -17.206 -28.276 -5.872 1.00 40.25 205 ILE A O 1
ATOM 1600 N N . ALA A 1 206 ? -18.438 -30.161 -5.986 1.00 42.34 206 ALA A N 1
ATOM 1601 C CA . ALA A 1 206 ? -19.099 -30.071 -4.703 1.00 42.34 206 ALA A CA 1
ATOM 1602 C C . ALA A 1 206 ? -18.143 -30.388 -3.535 1.00 42.34 206 ALA A C 1
ATOM 1604 O O . ALA A 1 206 ? -17.305 -31.284 -3.601 1.00 42.34 206 ALA A O 1
ATOM 1605 N N . ALA A 1 207 ? -18.337 -29.646 -2.445 1.00 49.00 207 ALA A N 1
ATOM 1606 C CA . ALA A 1 207 ? -18.187 -30.051 -1.048 1.00 49.00 207 ALA A CA 1
ATOM 1607 C C . ALA A 1 207 ? -17.145 -31.141 -0.710 1.00 49.00 207 ALA A C 1
ATOM 1609 O O . ALA A 1 207 ? -17.427 -32.338 -0.735 1.00 49.00 207 ALA A O 1
ATOM 1610 N N . ARG A 1 208 ? -15.994 -30.716 -0.175 1.00 39.69 208 ARG A N 1
ATOM 1611 C CA . ARG A 1 208 ? -15.179 -31.564 0.707 1.00 39.69 208 ARG A CA 1
ATOM 1612 C C . ARG A 1 208 ? -14.985 -30.897 2.063 1.00 39.69 208 ARG A C 1
ATOM 1614 O O . ARG A 1 208 ? -13.942 -30.332 2.377 1.00 39.69 208 ARG A O 1
ATOM 1621 N N . SER A 1 209 ? -16.029 -30.986 2.880 1.00 45.59 209 SER A N 1
ATOM 1622 C CA . SER A 1 209 ? -15.945 -30.821 4.327 1.00 45.59 209 SER A CA 1
ATOM 1623 C C . SER A 1 209 ? -15.284 -32.068 4.916 1.00 45.59 209 SER A C 1
ATOM 1625 O O . SER A 1 209 ? -15.932 -33.095 5.092 1.00 45.59 209 SER A O 1
ATOM 1627 N N . THR A 1 210 ? -13.991 -31.999 5.226 1.00 43.25 210 THR A N 1
ATOM 1628 C CA . THR A 1 210 ? -13.339 -32.984 6.099 1.00 43.25 210 THR A CA 1
ATOM 1629 C C . THR A 1 210 ? -13.038 -32.346 7.441 1.00 43.25 210 THR A C 1
ATOM 1631 O O . THR A 1 210 ? -12.202 -31.451 7.558 1.00 43.25 210 THR A O 1
ATOM 1634 N N . ALA A 1 211 ? -13.768 -32.835 8.439 1.00 47.16 211 ALA A N 1
ATOM 1635 C CA . ALA A 1 211 ? -13.560 -32.611 9.853 1.00 47.16 211 ALA A CA 1
ATOM 1636 C C . ALA A 1 211 ? -12.095 -32.853 10.245 1.00 47.16 211 ALA A C 1
ATOM 1638 O O . ALA A 1 211 ? -11.537 -33.914 9.967 1.00 47.16 211 ALA A O 1
ATOM 1639 N N . VAL A 1 212 ? -11.496 -31.885 10.943 1.00 41.47 212 VAL A N 1
ATOM 1640 C CA . VAL A 1 212 ? -10.238 -32.084 11.663 1.00 41.47 212 VAL A CA 1
ATOM 1641 C C . VAL A 1 212 ? -10.504 -31.942 13.154 1.00 41.47 212 VAL A C 1
ATOM 1643 O O . VAL A 1 212 ? -11.005 -30.934 13.645 1.00 41.47 212 VAL A O 1
ATOM 1646 N N . ALA A 1 213 ? -10.178 -33.040 13.824 1.00 42.56 213 ALA A N 1
ATOM 1647 C CA . ALA A 1 213 ? -10.300 -33.352 15.230 1.00 42.56 213 ALA A CA 1
ATOM 1648 C C . ALA A 1 213 ? -9.972 -32.213 16.210 1.00 42.56 213 ALA A C 1
ATOM 1650 O O . ALA A 1 213 ? -8.916 -31.579 16.175 1.00 42.56 213 ALA A O 1
ATOM 1651 N N . SER A 1 214 ? -10.857 -32.097 17.196 1.00 46.31 214 SER A N 1
ATOM 1652 C CA . SER A 1 214 ? -10.654 -31.452 18.485 1.00 46.31 214 SER A CA 1
ATOM 1653 C C . SER A 1 214 ? -9.433 -32.028 19.215 1.00 46.31 214 SER A C 1
ATOM 1655 O O . SER A 1 214 ? -9.451 -33.175 19.668 1.00 46.31 214 SER A O 1
ATOM 1657 N N . ARG A 1 215 ? -8.387 -31.218 19.403 1.00 41.09 215 ARG A N 1
ATOM 1658 C CA . ARG A 1 215 ? -7.338 -31.471 20.400 1.00 41.09 215 ARG A CA 1
ATOM 1659 C C . ARG A 1 215 ? -7.507 -30.504 21.565 1.00 41.09 215 ARG A C 1
ATOM 1661 O O . ARG A 1 215 ? -7.241 -29.310 21.450 1.00 41.09 215 ARG A O 1
ATOM 1668 N N . GLY A 1 216 ? -7.970 -31.057 22.685 1.00 48.44 216 GLY A N 1
ATOM 1669 C CA . GLY A 1 216 ? -8.117 -30.367 23.959 1.00 48.44 216 GLY A CA 1
ATOM 1670 C C . GLY A 1 216 ? -6.790 -29.787 24.437 1.00 48.44 216 GLY A C 1
ATOM 1671 O O . GLY A 1 216 ? -5.814 -30.510 24.635 1.00 48.44 216 GLY A O 1
ATOM 1672 N N . SER A 1 217 ? -6.778 -28.473 24.640 1.00 48.50 217 SER A N 1
ATOM 1673 C CA . SER A 1 217 ? -5.680 -27.750 25.273 1.00 48.50 217 SER A CA 1
ATOM 1674 C C . SER A 1 217 ? -6.170 -27.182 26.600 1.00 48.50 217 SER A C 1
ATOM 1676 O O . SER A 1 217 ? -7.163 -26.463 26.666 1.00 48.50 217 SER A O 1
ATOM 1678 N N . LYS A 1 218 ? -5.477 -27.591 27.664 1.00 47.31 218 LYS A N 1
ATOM 1679 C CA . LYS A 1 218 ? -5.735 -27.292 29.074 1.00 47.31 218 LYS A CA 1
ATOM 1680 C C . LYS A 1 218 ? -5.908 -25.789 29.322 1.00 47.31 218 LYS A C 1
ATOM 1682 O O . LYS A 1 218 ? -5.039 -24.992 28.975 1.00 47.31 218 LYS A O 1
ATOM 1687 N N . ALA A 1 219 ? -6.997 -25.442 30.002 1.00 42.47 219 ALA A N 1
ATOM 1688 C CA . ALA A 1 219 ? -7.281 -24.108 30.508 1.00 42.47 219 ALA A CA 1
ATOM 1689 C C . ALA A 1 219 ? -6.215 -23.667 31.528 1.00 42.47 219 ALA A C 1
ATOM 1691 O O . ALA A 1 219 ? -6.093 -24.243 32.611 1.00 42.47 219 ALA A O 1
ATOM 1692 N N . LYS A 1 220 ? -5.453 -22.623 31.191 1.00 54.34 220 LYS A N 1
ATOM 1693 C CA . LYS A 1 220 ? -4.715 -21.823 32.173 1.00 54.34 220 LYS A CA 1
ATOM 1694 C C . LYS A 1 220 ? -5.657 -20.739 32.698 1.00 54.34 220 LYS A C 1
ATOM 1696 O O . LYS A 1 220 ? -6.215 -19.973 31.920 1.00 54.34 220 LYS A O 1
ATOM 1701 N N . LYS A 1 221 ? -5.832 -20.712 34.022 1.00 52.12 221 LYS A N 1
ATOM 1702 C CA . LYS A 1 221 ? -6.543 -19.680 34.792 1.00 52.12 221 LYS A CA 1
ATOM 1703 C C . LYS A 1 221 ? -6.019 -18.292 34.397 1.00 52.12 221 LYS A C 1
ATOM 1705 O O . LYS A 1 221 ? -4.846 -17.999 34.616 1.00 52.12 221 LYS A O 1
ATOM 1710 N N . ALA A 1 222 ? -6.881 -17.469 33.805 1.00 42.34 222 ALA A N 1
ATOM 1711 C CA . ALA A 1 222 ? -6.594 -16.074 33.504 1.00 42.34 222 ALA A CA 1
ATOM 1712 C C . ALA A 1 222 ? -6.738 -15.228 34.778 1.00 42.34 222 ALA A C 1
ATOM 1714 O O . ALA A 1 222 ? -7.747 -15.313 35.478 1.00 42.34 222 ALA A O 1
ATOM 1715 N N . HIS A 1 223 ? -5.721 -14.419 35.072 1.00 42.91 223 HIS A N 1
ATOM 1716 C CA . HIS A 1 223 ? -5.817 -13.323 36.031 1.00 42.91 223 HIS A CA 1
ATOM 1717 C C . HIS A 1 223 ? -6.597 -12.163 35.383 1.00 42.91 223 HIS A C 1
ATOM 1719 O O . HIS A 1 223 ? -6.309 -11.830 34.230 1.00 42.91 223 HIS A O 1
ATOM 1725 N N . PRO A 1 224 ? -7.559 -11.531 36.078 1.00 51.56 224 PRO A N 1
ATOM 1726 C CA . PRO A 1 224 ? -8.293 -10.390 35.548 1.00 51.56 224 PRO A CA 1
ATOM 1727 C C . PRO A 1 224 ? -7.431 -9.123 35.650 1.00 51.56 224 PRO A C 1
ATOM 1729 O O . PRO A 1 224 ? -7.557 -8.351 36.594 1.00 51.56 224 PRO A O 1
ATOM 1732 N N . ASN A 1 225 ? -6.545 -8.903 34.678 1.00 44.94 225 ASN A N 1
ATOM 1733 C CA . ASN A 1 225 ? -5.940 -7.588 34.469 1.00 44.94 225 ASN A CA 1
ATOM 1734 C C . ASN A 1 225 ? -6.831 -6.796 33.511 1.00 44.94 225 ASN A C 1
ATOM 1736 O O . ASN A 1 225 ? -6.764 -6.959 32.294 1.00 44.94 225 ASN A O 1
ATOM 1740 N N . GLY A 1 226 ? -7.685 -5.950 34.089 1.00 41.34 226 GLY A N 1
ATOM 1741 C CA . GLY A 1 226 ? -8.515 -4.972 33.390 1.00 41.34 226 GLY A CA 1
ATOM 1742 C C . GLY A 1 226 ? -7.684 -3.830 32.812 1.00 41.34 226 GLY A C 1
ATOM 1743 O O . GLY A 1 226 ? -7.810 -2.688 33.241 1.00 41.34 226 GLY A O 1
ATOM 1744 N N . HIS A 1 227 ? -6.820 -4.135 31.845 1.00 46.97 227 HIS A N 1
ATOM 1745 C CA . HIS A 1 227 ? -6.215 -3.113 31.008 1.00 46.97 227 HIS A CA 1
ATOM 1746 C C . HIS A 1 227 ? -7.221 -2.766 29.911 1.00 46.97 227 HIS A C 1
ATOM 1748 O O . HIS A 1 227 ? -7.414 -3.536 28.974 1.00 46.97 227 HIS A O 1
ATOM 1754 N N . VAL A 1 228 ? -7.918 -1.641 30.078 1.00 45.03 228 VAL A N 1
ATOM 1755 C CA . VAL A 1 228 ? -8.732 -1.035 29.021 1.00 45.03 228 VAL A CA 1
ATOM 1756 C C . VAL A 1 228 ? -7.758 -0.639 27.909 1.00 45.03 228 VAL A C 1
ATOM 1758 O O . VAL A 1 228 ? -6.927 0.238 28.144 1.00 45.03 228 VAL A O 1
ATOM 1761 N N . PRO A 1 229 ? -7.775 -1.293 26.734 1.00 50.94 229 PRO A N 1
ATOM 1762 C CA . PRO A 1 229 ? -6.897 -0.884 25.656 1.00 50.94 229 PRO A CA 1
ATOM 1763 C C . PRO A 1 229 ? -7.362 0.490 25.180 1.00 50.94 229 PRO A C 1
ATOM 1765 O O . PRO A 1 229 ? -8.530 0.660 24.833 1.00 50.94 229 PRO A O 1
ATOM 1768 N N . ASP A 1 230 ? -6.453 1.461 25.151 1.00 45.34 230 ASP A N 1
ATOM 1769 C CA . ASP A 1 230 ? -6.661 2.734 24.466 1.00 45.34 230 ASP A CA 1
ATOM 1770 C C . ASP A 1 230 ? -6.986 2.455 22.987 1.00 45.34 230 ASP A C 1
ATOM 1772 O O . ASP A 1 230 ? -6.113 2.235 22.142 1.00 45.34 230 ASP A O 1
ATOM 1776 N N . THR A 1 231 ? -8.280 2.426 22.673 1.00 54.28 231 THR A N 1
ATOM 1777 C CA . THR A 1 231 ? -8.860 1.891 21.430 1.00 54.28 231 THR A CA 1
ATOM 1778 C C . THR A 1 231 ? -8.489 2.673 20.173 1.00 54.28 231 THR A C 1
ATOM 1780 O O . THR A 1 231 ? -8.680 2.184 19.062 1.00 54.28 231 THR A O 1
ATOM 1783 N N . LYS A 1 232 ? -7.923 3.876 20.309 1.00 55.91 232 LYS A N 1
ATOM 1784 C CA . LYS A 1 232 ? -7.619 4.747 19.163 1.00 55.91 232 LYS A CA 1
ATOM 1785 C C . LYS A 1 232 ? -6.246 4.498 18.536 1.00 55.91 232 LYS A C 1
ATOM 1787 O O . LYS A 1 232 ? -6.098 4.705 17.337 1.00 55.91 232 LYS A O 1
ATOM 1792 N N . LYS A 1 233 ? -5.249 4.024 19.296 1.00 55.38 233 LYS A N 1
ATOM 1793 C CA . LYS A 1 233 ? -3.895 3.765 18.756 1.00 55.38 233 LYS A CA 1
ATOM 1794 C C . LYS A 1 233 ? -3.749 2.390 18.099 1.00 55.38 233 LYS A C 1
ATOM 1796 O O . LYS A 1 233 ? -2.886 2.223 17.245 1.00 55.38 233 LYS A O 1
ATOM 1801 N N . SER A 1 234 ? -4.592 1.417 18.448 1.00 60.47 234 SER A N 1
ATOM 1802 C CA . SER A 1 234 ? -4.557 0.077 17.840 1.00 60.47 234 SER A CA 1
ATOM 1803 C C . SER A 1 234 ? -5.224 0.020 16.462 1.00 60.47 234 SER A C 1
ATOM 1805 O O . SER A 1 234 ? -4.897 -0.845 15.650 1.00 60.47 234 SER A O 1
ATOM 1807 N N . PHE A 1 235 ? -6.132 0.953 16.167 1.00 66.62 235 PHE A N 1
ATOM 1808 C CA . PHE A 1 235 ? -6.905 0.941 14.929 1.00 66.62 235 PHE A CA 1
ATOM 1809 C C . PHE A 1 235 ? -6.051 1.254 13.690 1.00 66.62 235 PHE A C 1
ATOM 1811 O O . PHE A 1 235 ? -6.120 0.534 12.696 1.00 66.62 235 PHE A O 1
ATOM 1818 N N . THR A 1 236 ? -5.180 2.266 13.754 1.00 72.94 236 THR A N 1
ATOM 1819 C CA . THR A 1 236 ? -4.318 2.664 12.625 1.00 72.94 236 THR A CA 1
ATOM 1820 C C . THR A 1 236 ? -3.262 1.613 12.282 1.00 72.94 236 THR A C 1
ATOM 1822 O O . THR A 1 236 ? -3.030 1.343 11.103 1.00 72.94 236 THR A O 1
ATOM 1825 N N . GLY A 1 237 ? -2.669 0.962 13.289 1.00 77.56 237 GLY A N 1
ATOM 1826 C CA . GLY A 1 237 ? -1.720 -0.136 13.076 1.00 77.56 237 GLY A CA 1
ATOM 1827 C C . GLY A 1 237 ? -2.350 -1.322 12.339 1.00 77.56 237 GLY A C 1
ATOM 1828 O O . GLY A 1 237 ? -1.751 -1.879 11.418 1.00 77.56 237 GLY A O 1
ATOM 1829 N N . ASN A 1 238 ? -3.599 -1.655 12.670 1.00 87.56 238 ASN A N 1
ATOM 1830 C CA . ASN A 1 238 ? -4.329 -2.731 12.001 1.00 87.56 238 ASN A CA 1
ATOM 1831 C C . ASN A 1 238 ? -4.612 -2.416 10.526 1.00 87.56 238 ASN A C 1
ATOM 1833 O O . ASN A 1 238 ? -4.519 -3.310 9.687 1.00 87.56 238 ASN A O 1
ATOM 1837 N N . VAL A 1 239 ? -4.903 -1.155 10.195 1.00 91.62 239 VAL A N 1
ATOM 1838 C CA . VAL A 1 239 ? -5.170 -0.720 8.814 1.00 91.62 239 VAL A CA 1
ATOM 1839 C C . VAL A 1 239 ? -3.929 -0.856 7.930 1.00 91.62 239 VAL A C 1
ATOM 1841 O O . VAL A 1 239 ? -4.030 -1.368 6.816 1.00 91.62 239 VAL A O 1
ATOM 1844 N N . LEU A 1 240 ? -2.751 -0.460 8.422 1.00 91.50 240 LEU A N 1
ATOM 1845 C CA . LEU A 1 240 ? -1.497 -0.607 7.672 1.00 91.50 240 LEU A CA 1
ATOM 1846 C C . LEU A 1 240 ? -1.165 -2.080 7.406 1.00 91.50 240 LEU A C 1
ATOM 1848 O O . LEU A 1 240 ? -0.819 -2.441 6.282 1.00 91.50 240 LEU A O 1
ATOM 1852 N N . ASN A 1 241 ? -1.352 -2.941 8.410 1.00 93.88 241 ASN A N 1
ATOM 1853 C CA . ASN A 1 241 ? -1.162 -4.384 8.259 1.00 93.88 241 ASN A CA 1
ATOM 1854 C C . ASN A 1 241 ? -2.137 -4.986 7.235 1.00 93.88 241 ASN A C 1
ATOM 1856 O O . ASN A 1 241 ? -1.750 -5.838 6.437 1.00 93.88 241 ASN A O 1
ATOM 1860 N N . LEU A 1 242 ? -3.387 -4.516 7.218 1.00 94.50 242 LEU A N 1
ATOM 1861 C CA . LEU A 1 242 ? -4.396 -4.911 6.233 1.00 94.50 242 LEU A CA 1
ATOM 1862 C C . LEU A 1 242 ? -4.004 -4.509 4.810 1.00 94.50 242 LEU A C 1
ATOM 1864 O O . LEU A 1 242 ? -4.057 -5.347 3.910 1.00 94.50 242 LEU A O 1
ATOM 1868 N N . ARG A 1 243 ? -3.551 -3.265 4.609 1.00 95.25 243 ARG A N 1
ATOM 1869 C CA . ARG A 1 243 ? -3.051 -2.799 3.305 1.00 95.25 243 ARG A CA 1
ATOM 1870 C C . ARG A 1 243 ? -1.865 -3.639 2.833 1.00 95.25 243 ARG A C 1
ATOM 1872 O O . ARG A 1 243 ? -1.893 -4.143 1.713 1.00 95.25 243 ARG A O 1
ATOM 1879 N N . ALA A 1 244 ? -0.883 -3.877 3.703 1.00 94.94 244 ALA A N 1
ATOM 1880 C CA . ALA A 1 244 ? 0.261 -4.735 3.394 1.00 94.94 244 ALA A CA 1
ATOM 1881 C C . ALA A 1 244 ? -0.166 -6.179 3.058 1.00 94.94 244 ALA A C 1
ATOM 1883 O O . ALA A 1 244 ? 0.391 -6.804 2.154 1.00 94.94 244 ALA A O 1
ATOM 1884 N N . SER A 1 245 ? -1.184 -6.713 3.743 1.00 96.06 245 SER A N 1
ATOM 1885 C CA . SER A 1 245 ? -1.706 -8.055 3.461 1.00 96.06 245 SER A CA 1
ATOM 1886 C C . SER A 1 245 ? -2.400 -8.138 2.102 1.00 96.06 245 SER A C 1
ATOM 1888 O O . SER A 1 245 ? -2.149 -9.087 1.358 1.00 96.06 245 SER A O 1
ATOM 1890 N N . ILE A 1 246 ? -3.236 -7.151 1.755 1.00 96.38 246 ILE A N 1
ATOM 1891 C CA . ILE A 1 246 ? -3.880 -7.065 0.434 1.00 96.38 246 ILE A CA 1
ATOM 1892 C C . ILE A 1 246 ? -2.805 -6.988 -0.649 1.00 96.38 246 ILE A C 1
ATOM 1894 O O . ILE A 1 246 ? -2.845 -7.740 -1.624 1.00 96.38 246 ILE A O 1
ATOM 1898 N N . GLN A 1 247 ? -1.805 -6.128 -0.443 1.00 96.00 247 GLN A N 1
ATOM 1899 C CA . GLN A 1 247 ? -0.700 -5.953 -1.374 1.00 96.00 247 GLN A CA 1
ATOM 1900 C C . GLN A 1 247 ? 0.035 -7.274 -1.624 1.00 96.00 247 GLN A C 1
ATOM 1902 O O . GLN A 1 247 ? 0.208 -7.694 -2.770 1.00 96.00 247 GLN A O 1
ATOM 1907 N N . LYS A 1 248 ? 0.421 -7.969 -0.548 1.00 96.12 248 LYS A N 1
ATOM 1908 C CA . LYS A 1 248 ? 1.111 -9.259 -0.627 1.00 96.12 248 LYS A CA 1
ATOM 1909 C C . LYS A 1 248 ? 0.276 -10.310 -1.357 1.00 96.12 248 LYS A C 1
ATOM 1911 O O . LYS A 1 248 ? 0.822 -11.062 -2.163 1.00 96.12 248 LYS A O 1
ATOM 1916 N N . GLN A 1 249 ? -1.032 -10.358 -1.103 1.00 96.88 249 GLN A N 1
ATOM 1917 C CA . GLN A 1 249 ? -1.934 -11.301 -1.763 1.00 96.88 249 GLN A CA 1
ATOM 1918 C C . GLN A 1 249 ? -1.993 -11.048 -3.275 1.00 96.88 249 GLN A C 1
ATOM 1920 O O . GLN A 1 249 ? -1.817 -11.988 -4.048 1.00 96.88 249 GLN A O 1
ATOM 1925 N N . ILE A 1 250 ? -2.134 -9.791 -3.702 1.00 96.62 250 ILE A N 1
ATOM 1926 C CA . ILE A 1 250 ? -2.132 -9.420 -5.124 1.00 96.62 250 ILE A CA 1
ATOM 1927 C C . ILE A 1 250 ? -0.794 -9.791 -5.786 1.00 96.62 250 ILE A C 1
ATOM 1929 O O . ILE A 1 250 ? -0.784 -10.521 -6.776 1.00 96.62 250 ILE A O 1
ATOM 1933 N N . LEU A 1 251 ? 0.343 -9.384 -5.207 1.00 95.81 251 LEU A N 1
ATOM 1934 C CA . LEU A 1 251 ? 1.680 -9.680 -5.750 1.00 95.81 251 LEU A CA 1
ATOM 1935 C C . LEU A 1 251 ? 1.981 -11.187 -5.827 1.00 95.81 251 LEU A C 1
ATOM 1937 O O . LEU A 1 251 ? 2.710 -11.647 -6.715 1.00 95.81 251 LEU A O 1
ATOM 1941 N N . SER A 1 252 ? 1.425 -11.976 -4.904 1.00 95.81 252 SER A N 1
ATOM 1942 C CA . SER A 1 252 ? 1.570 -13.434 -4.926 1.00 95.81 252 SER A CA 1
ATOM 1943 C C . SER A 1 252 ? 0.815 -14.086 -6.088 1.00 95.81 252 SER A C 1
ATOM 1945 O O . SER A 1 252 ? 1.296 -15.074 -6.635 1.00 95.81 252 SER A O 1
ATOM 1947 N N . GLN A 1 253 ? -0.311 -13.503 -6.511 1.00 96.00 253 GLN A N 1
ATOM 1948 C CA . GLN A 1 253 ? -1.118 -13.996 -7.630 1.00 96.00 253 GLN A CA 1
ATOM 1949 C C . GLN A 1 253 ? -0.629 -13.511 -8.995 1.00 96.00 253 GLN A C 1
ATOM 1951 O O . GLN A 1 253 ? -0.965 -14.119 -10.009 1.00 96.00 253 GLN A O 1
ATOM 1956 N N . MET A 1 254 ? 0.190 -12.456 -9.036 1.00 95.00 254 MET A N 1
ATOM 1957 C CA . MET A 1 254 ? 0.891 -12.037 -10.248 1.00 95.00 254 MET A CA 1
ATOM 1958 C C . MET A 1 254 ? 1.953 -13.082 -10.600 1.00 95.00 254 MET A C 1
ATOM 1960 O O . MET A 1 254 ? 3.097 -13.029 -10.141 1.00 95.00 254 MET A O 1
ATOM 1964 N N . VAL A 1 255 ? 1.555 -14.084 -11.375 1.00 93.62 255 VAL A N 1
ATOM 1965 C CA . VAL A 1 255 ? 2.422 -15.164 -11.848 1.00 93.62 255 VAL A CA 1
ATOM 1966 C C . VAL A 1 255 ? 2.480 -15.093 -13.365 1.00 93.62 255 VAL A C 1
ATOM 1968 O O . VAL A 1 255 ? 1.465 -14.868 -14.029 1.00 93.62 255 VAL A O 1
ATOM 1971 N N . TYR A 1 256 ? 3.683 -15.258 -13.910 1.00 90.88 256 TYR A N 1
ATOM 1972 C CA . TYR A 1 256 ? 3.863 -15.361 -15.348 1.00 90.88 256 TYR A CA 1
ATOM 1973 C C . TYR A 1 256 ? 3.146 -16.610 -15.861 1.00 90.88 256 TYR A C 1
ATOM 1975 O O . TYR A 1 256 ? 3.332 -17.704 -15.328 1.00 90.88 256 TYR A O 1
ATOM 1983 N N . ARG A 1 257 ? 2.332 -16.435 -16.899 1.00 89.31 257 ARG A N 1
ATOM 1984 C CA . ARG A 1 257 ? 1.731 -17.535 -17.648 1.00 89.31 257 ARG A CA 1
ATOM 1985 C C . ARG A 1 257 ? 2.310 -17.489 -19.066 1.00 89.31 257 ARG A C 1
ATOM 1987 O O . ARG A 1 257 ? 2.335 -16.400 -19.634 1.00 89.31 257 ARG A O 1
ATOM 1994 N N . PRO A 1 258 ? 2.765 -18.609 -19.651 1.00 81.94 258 PRO A N 1
ATOM 1995 C CA . PRO A 1 258 ? 3.382 -18.615 -20.982 1.00 81.94 258 PRO A CA 1
ATOM 1996 C C . PRO A 1 258 ? 2.524 -17.964 -22.080 1.00 81.94 258 PRO A C 1
ATOM 1998 O O . PRO A 1 258 ? 3.048 -17.205 -22.892 1.00 81.94 258 PRO A O 1
ATOM 2001 N N . GLY A 1 259 ? 1.199 -18.149 -22.033 1.00 81.31 259 GLY A N 1
ATOM 2002 C CA . GLY A 1 259 ? 0.240 -17.505 -22.945 1.00 81.31 259 GLY A CA 1
ATOM 2003 C C . GLY A 1 259 ? -0.026 -16.014 -22.681 1.00 81.31 259 GLY A C 1
ATOM 2004 O O . GLY A 1 259 ? -0.864 -15.409 -23.336 1.00 81.31 259 GLY A O 1
ATOM 2005 N N . LEU A 1 260 ? 0.658 -15.391 -21.715 1.00 76.69 260 LEU A N 1
ATOM 2006 C CA . LEU A 1 260 ? 0.418 -14.002 -21.313 1.00 76.69 260 LEU A CA 1
ATOM 2007 C C . LEU A 1 260 ? 1.261 -12.971 -22.071 1.00 76.69 260 LEU A C 1
ATOM 2009 O O . LEU A 1 260 ? 1.212 -11.798 -21.711 1.00 76.69 260 LEU A O 1
ATOM 2013 N N . LYS A 1 261 ? 2.038 -13.363 -23.093 1.00 71.75 261 LYS A N 1
ATOM 2014 C CA . LYS A 1 261 ? 2.936 -12.434 -23.812 1.00 71.75 261 LYS A CA 1
ATOM 2015 C C . LYS A 1 261 ? 2.221 -11.165 -24.306 1.00 71.75 261 LYS A C 1
ATOM 2017 O O . LYS A 1 261 ? 2.817 -10.098 -24.249 1.00 71.75 261 LYS A O 1
ATOM 2022 N N . TYR A 1 262 ? 0.945 -11.283 -24.680 1.00 74.81 262 TYR A N 1
ATOM 2023 C CA . TYR A 1 262 ? 0.055 -10.166 -25.038 1.00 74.81 262 TYR A CA 1
ATOM 2024 C C . TYR A 1 262 ? -1.275 -10.190 -24.261 1.00 74.81 262 TYR A C 1
ATOM 2026 O O . TYR A 1 262 ? -2.194 -9.422 -24.533 1.00 74.81 262 TYR A O 1
ATOM 2034 N N . GLY A 1 263 ? -1.391 -11.103 -23.294 1.00 85.94 263 GLY A N 1
ATOM 2035 C CA . GLY A 1 263 ? -2.630 -11.385 -22.584 1.00 85.94 263 GLY A CA 1
ATOM 2036 C C . GLY A 1 263 ? -2.818 -10.519 -21.342 1.00 85.94 263 GLY A C 1
ATOM 2037 O O . GLY A 1 263 ? -1.868 -10.110 -20.676 1.00 85.94 263 GLY A O 1
ATOM 2038 N N . LYS A 1 264 ? -4.079 -10.293 -20.980 1.00 93.19 264 LYS A N 1
ATOM 2039 C CA . LYS A 1 264 ? -4.466 -9.717 -19.691 1.00 93.19 264 LYS A CA 1
ATOM 2040 C C . LYS A 1 264 ? -4.757 -10.849 -18.708 1.00 93.19 264 LYS A C 1
ATOM 2042 O O . LYS A 1 264 ? -5.551 -11.734 -19.010 1.00 93.19 264 LYS A O 1
ATOM 2047 N N . SER A 1 265 ? -4.158 -10.822 -17.519 1.00 95.38 265 SER A N 1
ATOM 2048 C CA . SER A 1 265 ? -4.510 -11.739 -16.426 1.00 95.38 265 SER A CA 1
ATOM 2049 C C . SER A 1 265 ? -5.174 -11.006 -15.277 1.00 95.38 265 SER A C 1
ATOM 2051 O O . SER A 1 265 ? -4.852 -9.860 -14.975 1.00 95.38 265 SER A O 1
ATOM 2053 N N . LYS A 1 266 ? -6.114 -11.684 -14.619 1.00 95.88 266 LYS A N 1
ATOM 2054 C CA . LYS A 1 266 ? -6.853 -11.151 -13.474 1.00 95.88 266 LYS A CA 1
ATOM 2055 C C . LYS A 1 266 ? -6.211 -11.612 -12.168 1.00 95.88 266 LYS A C 1
ATOM 2057 O O . LYS A 1 266 ? -5.840 -12.775 -12.033 1.00 95.88 266 LYS A O 1
ATOM 2062 N N . VAL A 1 267 ? -6.141 -10.708 -11.198 1.00 96.88 267 VAL A N 1
ATOM 2063 C CA . VAL A 1 267 ? -5.805 -10.989 -9.794 1.00 96.88 267 VAL A CA 1
ATOM 2064 C C . VAL A 1 267 ? -6.978 -10.608 -8.909 1.00 96.88 267 VAL A C 1
ATOM 2066 O O . VAL A 1 267 ? -7.684 -9.636 -9.192 1.00 96.88 267 VAL A O 1
ATOM 2069 N N . ALA A 1 268 ? -7.195 -11.369 -7.839 1.00 97.31 268 ALA A N 1
ATOM 2070 C CA . ALA A 1 268 ? -8.273 -11.119 -6.895 1.00 97.31 268 ALA A CA 1
ATOM 2071 C C . ALA A 1 268 ? -7.826 -11.393 -5.454 1.00 97.31 268 ALA A C 1
ATOM 2073 O O . ALA A 1 268 ? -7.477 -12.515 -5.101 1.00 97.31 268 ALA A O 1
ATOM 2074 N N . ALA A 1 269 ? -7.882 -10.383 -4.596 1.00 97.69 269 ALA A N 1
ATOM 2075 C CA . ALA A 1 269 ? -7.703 -10.525 -3.158 1.00 97.69 269 ALA A CA 1
ATOM 2076 C C . ALA A 1 269 ? -9.054 -10.378 -2.454 1.00 97.69 269 ALA A C 1
ATOM 2078 O O . ALA A 1 269 ? -9.878 -9.545 -2.834 1.00 97.69 269 ALA A O 1
ATOM 2079 N N . GLU A 1 270 ? -9.284 -11.183 -1.424 1.00 97.25 270 GLU A N 1
ATOM 2080 C CA . GLU A 1 270 ? -10.518 -11.154 -0.642 1.00 97.25 270 GLU A CA 1
ATOM 2081 C C . GLU A 1 270 ? -10.173 -11.068 0.838 1.00 97.25 270 GLU A C 1
ATOM 2083 O O . GLU A 1 270 ? -9.357 -11.838 1.345 1.00 97.25 270 GLU A O 1
ATOM 2088 N N . VAL A 1 271 ? -10.803 -10.115 1.520 1.00 96.88 271 VAL A N 1
ATOM 2089 C CA . VAL A 1 271 ? -10.615 -9.876 2.947 1.00 96.88 271 VAL A CA 1
ATOM 2090 C C . VAL A 1 271 ? -11.976 -9.933 3.643 1.00 96.88 271 VAL A C 1
ATOM 2092 O O . VAL A 1 271 ? -12.803 -9.040 3.429 1.00 96.88 271 VAL A O 1
ATOM 2095 N N . PRO A 1 272 ? -12.245 -10.977 4.445 1.00 97.06 272 PRO A N 1
ATOM 2096 C CA . PRO A 1 272 ? -13.499 -11.110 5.176 1.00 97.06 272 PRO A CA 1
ATOM 2097 C C . PRO A 1 272 ? -13.503 -10.311 6.488 1.00 97.06 272 PRO A C 1
ATOM 2099 O O . PRO A 1 272 ? -12.453 -9.919 6.996 1.00 97.06 272 PRO A O 1
ATOM 2102 N N . ASN A 1 273 ? -14.694 -10.168 7.080 1.00 95.56 273 ASN A N 1
ATOM 2103 C CA . ASN A 1 273 ? -14.927 -9.626 8.426 1.00 95.56 273 ASN A CA 1
ATOM 2104 C C . ASN A 1 273 ? -14.490 -8.165 8.631 1.00 95.56 273 ASN A C 1
ATOM 2106 O O . ASN A 1 273 ? -13.983 -7.813 9.697 1.00 95.56 273 ASN A O 1
ATOM 2110 N N . LEU A 1 274 ? -14.694 -7.310 7.629 1.00 95.94 274 LEU A N 1
ATOM 2111 C CA . LEU A 1 274 ? -14.407 -5.879 7.721 1.00 95.94 274 LEU A CA 1
ATOM 2112 C C . LEU A 1 274 ? -15.664 -5.063 8.036 1.00 95.94 274 LEU A C 1
ATOM 2114 O O . LEU A 1 274 ? -16.730 -5.289 7.458 1.00 95.94 274 LEU A O 1
ATOM 2118 N N . SER A 1 275 ? -15.523 -4.078 8.926 1.00 95.25 275 SER A N 1
ATOM 2119 C CA . SER A 1 275 ? -16.558 -3.069 9.184 1.00 95.25 275 SER A CA 1
ATOM 2120 C C . SER A 1 275 ? -16.471 -1.901 8.194 1.00 95.25 275 SER A C 1
ATOM 2122 O O . SER A 1 275 ? -15.416 -1.627 7.623 1.00 95.25 275 SER A O 1
ATOM 2124 N N . GLU A 1 276 ? -17.567 -1.160 8.008 1.00 94.31 276 GLU A N 1
ATOM 2125 C CA . GLU A 1 276 ? -17.592 0.016 7.119 1.00 94.31 276 GLU A CA 1
ATOM 2126 C C . GLU A 1 276 ? -16.579 1.094 7.552 1.00 94.31 276 GLU A C 1
ATOM 2128 O O . GLU A 1 276 ? -15.923 1.706 6.710 1.00 94.31 276 GLU A O 1
ATOM 2133 N N . GLU A 1 277 ? -16.367 1.257 8.860 1.00 94.38 277 GLU A N 1
ATOM 2134 C CA . GLU A 1 277 ? -15.352 2.157 9.422 1.00 94.38 277 GLU A CA 1
ATOM 2135 C C . GLU A 1 277 ? -13.928 1.735 9.038 1.00 94.38 277 GLU A C 1
ATOM 2137 O O . GLU A 1 277 ? -13.098 2.574 8.685 1.00 94.38 277 GLU A O 1
ATOM 2142 N N . GLN A 1 278 ? -13.642 0.429 9.057 1.00 94.56 278 GLN A N 1
ATOM 2143 C CA . GLN A 1 278 ? -12.351 -0.102 8.621 1.00 94.56 278 GLN A CA 1
ATOM 2144 C C . GLN A 1 278 ? -12.151 0.084 7.121 1.00 94.56 278 GLN A C 1
ATOM 2146 O O . GLN A 1 278 ? -11.051 0.428 6.707 1.00 94.56 278 GLN A O 1
ATOM 2151 N N . ILE A 1 279 ? -13.196 -0.085 6.307 1.00 95.44 279 ILE A N 1
ATOM 2152 C CA . ILE A 1 279 ? -13.122 0.175 4.863 1.00 95.44 279 ILE A CA 1
ATOM 2153 C C . ILE A 1 279 ? -12.815 1.644 4.593 1.00 95.44 279 ILE A C 1
ATOM 2155 O O . ILE A 1 279 ? -11.930 1.940 3.793 1.00 95.44 279 ILE A O 1
ATOM 2159 N N . LYS A 1 280 ? -13.489 2.558 5.295 1.00 95.56 280 LYS A N 1
ATOM 2160 C CA . LYS A 1 280 ? -13.218 3.993 5.197 1.00 95.56 280 LYS A CA 1
ATOM 2161 C C . LYS A 1 280 ? -11.777 4.321 5.596 1.00 95.56 280 LYS A C 1
ATOM 2163 O O . LYS A 1 280 ? -11.113 5.079 4.902 1.00 95.56 280 LYS A O 1
ATOM 2168 N N . ALA A 1 281 ? -11.246 3.681 6.636 1.00 94.81 281 ALA A N 1
ATOM 2169 C CA . ALA A 1 281 ? -9.847 3.845 7.028 1.00 94.81 281 ALA A CA 1
ATOM 2170 C C . ALA A 1 281 ? -8.851 3.217 6.029 1.00 94.81 281 ALA A C 1
ATOM 2172 O O . ALA A 1 281 ? -7.790 3.784 5.764 1.00 94.81 281 ALA A O 1
ATOM 2173 N N . ILE A 1 282 ? -9.183 2.062 5.440 1.00 95.00 282 ILE A N 1
ATOM 2174 C CA . ILE A 1 282 ? -8.358 1.398 4.422 1.00 95.00 282 ILE A CA 1
ATOM 2175 C C . ILE A 1 282 ? -8.301 2.242 3.155 1.00 95.00 282 ILE A C 1
ATOM 2177 O O . ILE A 1 282 ? -7.201 2.431 2.653 1.00 95.00 282 ILE A O 1
ATOM 2181 N N . LEU A 1 283 ? -9.432 2.754 2.667 1.00 95.12 283 LEU A N 1
ATOM 2182 C CA . LEU A 1 283 ? -9.500 3.547 1.437 1.00 95.12 283 LEU A CA 1
ATOM 2183 C C . LEU A 1 283 ? -9.063 5.007 1.644 1.00 95.12 283 LEU A C 1
ATOM 2185 O O . LEU A 1 283 ? -8.538 5.623 0.726 1.00 95.12 283 LEU A O 1
ATOM 2189 N N . GLY A 1 284 ? -9.226 5.549 2.850 1.00 95.06 284 GLY A N 1
ATOM 2190 C CA . GLY A 1 284 ? -9.076 6.978 3.114 1.00 95.06 284 GLY A CA 1
ATOM 2191 C C . GLY A 1 284 ? -10.336 7.761 2.739 1.00 95.06 284 GLY A C 1
ATOM 2192 O O . GLY A 1 284 ? -11.150 7.317 1.927 1.00 95.06 284 GLY A O 1
ATOM 2193 N N . ASP A 1 285 ? -10.502 8.936 3.344 1.00 94.50 285 ASP A N 1
ATOM 2194 C CA . ASP A 1 285 ? -11.724 9.735 3.204 1.00 94.50 285 ASP A CA 1
ATOM 2195 C C . ASP A 1 285 ? -11.974 10.187 1.758 1.00 94.50 285 ASP A C 1
ATOM 2197 O O . ASP A 1 285 ? -13.105 10.128 1.278 1.00 94.50 285 ASP A O 1
ATOM 2201 N N . GLU A 1 286 ? -10.915 10.569 1.041 1.00 94.56 286 GLU A N 1
ATOM 2202 C CA . GLU A 1 286 ? -10.991 11.069 -0.336 1.00 94.56 286 GLU A CA 1
ATOM 2203 C C . GLU A 1 286 ? -11.471 9.995 -1.319 1.00 94.56 286 GLU A C 1
ATOM 2205 O O . GLU A 1 286 ? -12.387 10.222 -2.110 1.00 94.56 286 GLU A O 1
ATOM 2210 N N . LEU A 1 287 ? -10.894 8.794 -1.248 1.00 94.81 287 LEU A N 1
ATOM 2211 C CA . LEU A 1 287 ? -11.268 7.692 -2.134 1.00 94.81 287 LEU A CA 1
ATOM 2212 C C . LEU A 1 287 ? -12.600 7.068 -1.735 1.00 94.81 287 LEU A C 1
ATOM 2214 O O . LEU A 1 287 ? -13.368 6.644 -2.598 1.00 94.81 287 LEU A O 1
ATOM 2218 N N . PHE A 1 288 ? -12.911 7.051 -0.438 1.00 95.44 288 PHE A N 1
ATOM 2219 C CA . PHE A 1 288 ? -14.221 6.626 0.032 1.00 95.44 288 PHE A CA 1
ATOM 2220 C C . PHE A 1 288 ? -15.328 7.565 -0.470 1.00 95.44 288 PHE A C 1
ATOM 2222 O O . PHE A 1 288 ? -16.394 7.087 -0.849 1.00 95.44 288 PHE A O 1
ATOM 2229 N N . ALA A 1 289 ? -15.074 8.875 -0.561 1.00 95.19 289 ALA A N 1
ATOM 2230 C CA . ALA A 1 289 ? -16.019 9.833 -1.138 1.00 95.19 289 ALA A CA 1
ATOM 2231 C C . ALA A 1 289 ? -16.251 9.624 -2.648 1.00 95.19 289 ALA A C 1
ATOM 2233 O O . ALA A 1 289 ? -17.357 9.859 -3.132 1.00 95.19 289 ALA A O 1
ATOM 2234 N N . LYS A 1 290 ? -15.242 9.137 -3.388 1.00 95.12 290 LYS A N 1
ATOM 2235 C CA . LYS A 1 290 ? -15.372 8.751 -4.808 1.00 95.12 290 LYS A CA 1
ATOM 2236 C C . LYS A 1 290 ? -16.113 7.419 -5.005 1.00 95.12 290 LYS A C 1
ATOM 2238 O O . LYS A 1 290 ? -16.495 7.088 -6.130 1.00 95.12 290 LYS A O 1
ATOM 2243 N N . ALA A 1 291 ? -16.289 6.621 -3.951 1.00 95.31 291 ALA A N 1
ATOM 2244 C CA . ALA A 1 291 ? -16.887 5.300 -4.063 1.00 95.31 291 ALA A CA 1
ATOM 2245 C C . ALA A 1 291 ? -18.395 5.381 -4.361 1.00 95.31 291 ALA A C 1
ATOM 2247 O O . ALA A 1 291 ? -19.147 6.152 -3.767 1.00 95.31 291 ALA A O 1
ATOM 2248 N N . SER A 1 292 ? -18.871 4.522 -5.262 1.00 94.44 292 SER A N 1
ATOM 2249 C CA . SER A 1 292 ? -20.297 4.364 -5.531 1.00 94.44 292 SER A CA 1
ATOM 2250 C C . SER A 1 292 ? -20.946 3.539 -4.419 1.00 94.44 292 SER A C 1
ATOM 2252 O O . SER A 1 292 ? -20.764 2.320 -4.334 1.00 94.44 292 SER A O 1
ATOM 2254 N N . CYS A 1 293 ? -21.724 4.206 -3.568 1.00 92.25 293 CYS A N 1
ATOM 2255 C CA . CYS A 1 293 ? -22.488 3.590 -2.486 1.00 92.25 293 CYS A CA 1
ATOM 2256 C C . CYS A 1 293 ? -23.861 3.118 -2.986 1.00 92.25 293 CYS A C 1
ATOM 2258 O O . CYS A 1 293 ? -24.861 3.826 -2.875 1.00 92.25 293 CYS A O 1
ATOM 2260 N N . ARG A 1 294 ? -23.940 1.898 -3.528 1.00 86.81 294 ARG A N 1
ATOM 2261 C CA . ARG A 1 294 ? -25.211 1.273 -3.926 1.00 86.81 294 ARG A CA 1
ATOM 2262 C C . ARG A 1 294 ? -25.737 0.381 -2.809 1.00 86.81 294 ARG A C 1
ATOM 2264 O O . ARG A 1 294 ? -25.505 -0.822 -2.826 1.00 86.81 294 ARG A O 1
ATOM 2271 N N . GLY A 1 295 ? -26.465 0.951 -1.848 1.00 91.38 295 GLY A N 1
ATOM 2272 C CA . GLY A 1 295 ? -27.208 0.223 -0.805 1.00 91.38 295 GLY A CA 1
ATOM 2273 C C . GLY A 1 295 ? -26.383 -0.822 -0.038 1.00 91.38 295 GLY A C 1
ATOM 2274 O O . GLY A 1 295 ? -25.799 -0.526 1.000 1.00 91.38 295 GLY A O 1
ATOM 2275 N N . LYS A 1 296 ? -26.340 -2.059 -0.548 1.00 94.31 296 LYS A N 1
ATOM 2276 C CA . LYS A 1 296 ? -25.606 -3.197 0.033 1.00 94.31 296 LYS A CA 1
ATOM 2277 C C . LYS A 1 296 ? -24.142 -3.304 -0.414 1.00 94.31 296 LYS A C 1
ATOM 2279 O O . LYS A 1 296 ? -23.412 -4.124 0.138 1.00 94.31 296 LYS A O 1
ATOM 2284 N N . LEU A 1 297 ? -23.724 -2.528 -1.410 1.00 96.56 297 LEU A N 1
ATOM 2285 C CA . LEU A 1 297 ? -22.437 -2.668 -2.082 1.00 96.56 297 LEU A CA 1
ATOM 2286 C C . LEU A 1 297 ? -21.758 -1.304 -2.234 1.00 96.56 297 LEU A C 1
ATOM 2288 O O . LEU A 1 297 ? -22.353 -0.364 -2.758 1.00 96.56 297 LEU A O 1
ATOM 2292 N N . ILE A 1 298 ? -20.507 -1.216 -1.798 1.00 96.44 298 ILE A N 1
ATOM 2293 C CA . ILE A 1 298 ? -19.632 -0.067 -2.038 1.00 96.44 298 ILE A CA 1
ATOM 2294 C C . ILE A 1 298 ? -18.634 -0.487 -3.114 1.00 96.44 298 ILE A C 1
ATOM 2296 O O . ILE A 1 298 ? -17.910 -1.465 -2.927 1.00 96.44 298 ILE A O 1
ATOM 2300 N N . GLN A 1 299 ? -18.611 0.213 -4.248 1.00 97.00 299 GLN A N 1
ATOM 2301 C CA . GLN A 1 299 ? -17.645 -0.039 -5.320 1.00 97.00 299 GLN A CA 1
ATOM 2302 C C . GLN A 1 299 ? -16.772 1.185 -5.573 1.00 97.00 299 GLN A C 1
ATOM 2304 O O . GLN A 1 299 ? -17.283 2.292 -5.701 1.00 97.00 299 GLN A O 1
ATOM 2309 N N . LEU A 1 300 ? -15.471 0.973 -5.723 1.00 97.25 300 LEU A N 1
ATOM 2310 C CA . LEU A 1 300 ? -14.503 2.001 -6.090 1.00 97.25 300 LEU A CA 1
ATOM 2311 C C . LEU A 1 300 ? -13.558 1.435 -7.151 1.00 97.25 300 LEU A C 1
ATOM 2313 O O . LEU A 1 300 ? -13.068 0.316 -7.008 1.00 97.25 300 LEU A O 1
ATOM 2317 N N . LYS A 1 301 ? -13.289 2.205 -8.205 1.00 97.19 301 LYS A N 1
ATOM 2318 C CA . LYS A 1 301 ? -12.198 1.935 -9.147 1.00 97.19 301 LYS A CA 1
ATOM 2319 C C . LYS A 1 301 ? -11.105 2.968 -8.878 1.00 97.19 301 LYS A C 1
ATOM 2321 O O . LYS A 1 301 ? -11.354 4.149 -9.084 1.00 97.19 301 LYS A O 1
ATOM 2326 N N . ALA A 1 302 ? -9.961 2.520 -8.373 1.00 96.75 302 ALA A N 1
ATOM 2327 C CA . ALA A 1 302 ? -8.801 3.357 -8.083 1.00 96.75 302 ALA A CA 1
ATOM 2328 C C . ALA A 1 302 ? -7.870 3.391 -9.302 1.00 96.75 302 ALA A C 1
ATOM 2330 O O . ALA A 1 302 ? -7.595 2.332 -9.879 1.00 96.75 302 ALA A O 1
ATOM 2331 N N . SER A 1 303 ? -7.417 4.588 -9.687 1.00 95.81 303 SER A N 1
ATOM 2332 C CA . SER A 1 303 ? -6.357 4.775 -10.688 1.00 95.81 303 SER A CA 1
ATOM 2333 C C . SER A 1 303 ? -4.979 4.428 -10.114 1.00 95.81 303 SER A C 1
ATOM 2335 O O . SER A 1 303 ? -4.848 4.173 -8.917 1.00 95.81 303 SER A O 1
ATOM 2337 N N . ASP A 1 304 ? -3.940 4.440 -10.949 1.00 93.81 304 ASP A N 1
ATOM 2338 C CA . ASP A 1 304 ? -2.567 4.174 -10.503 1.00 93.81 304 ASP A CA 1
ATOM 2339 C C . ASP A 1 304 ? -2.072 5.220 -9.483 1.00 93.81 304 ASP A C 1
ATOM 2341 O O . ASP A 1 304 ? -1.484 4.846 -8.470 1.00 93.81 304 ASP A O 1
ATOM 2345 N N . ASP A 1 305 ? -2.430 6.499 -9.650 1.00 94.44 305 ASP A N 1
ATOM 2346 C CA . ASP A 1 305 ? -2.115 7.564 -8.678 1.00 94.44 305 ASP A CA 1
ATOM 2347 C C . ASP A 1 305 ? -2.801 7.341 -7.317 1.00 94.44 305 ASP A C 1
ATOM 2349 O O . ASP A 1 305 ? -2.210 7.533 -6.246 1.00 94.44 305 ASP A O 1
ATOM 2353 N N . ASP A 1 306 ? -4.067 6.905 -7.343 1.00 95.69 306 ASP A N 1
ATOM 2354 C CA . ASP A 1 306 ? -4.818 6.574 -6.130 1.00 95.69 306 ASP A CA 1
ATOM 2355 C C . ASP A 1 306 ? -4.171 5.364 -5.419 1.00 95.69 306 ASP A C 1
ATOM 2357 O O . ASP A 1 306 ? -4.106 5.314 -4.187 1.00 95.69 306 ASP A O 1
ATOM 2361 N N . ILE A 1 307 ? -3.671 4.388 -6.188 1.00 94.88 307 ILE A N 1
ATOM 2362 C CA . ILE A 1 307 ? -2.979 3.194 -5.683 1.00 94.88 307 ILE A CA 1
ATOM 2363 C C . ILE A 1 307 ? -1.649 3.566 -5.026 1.00 94.88 307 ILE A C 1
ATOM 2365 O O . ILE A 1 307 ? -1.382 3.111 -3.908 1.00 94.88 307 ILE A O 1
ATOM 2369 N N . ASP A 1 308 ? -0.849 4.412 -5.673 1.00 93.44 308 ASP A N 1
ATOM 2370 C CA . ASP A 1 308 ? 0.410 4.905 -5.118 1.00 93.44 308 ASP A CA 1
ATOM 2371 C C . ASP A 1 308 ? 0.165 5.686 -3.821 1.00 93.44 308 ASP A C 1
ATOM 2373 O O . ASP A 1 308 ? 0.884 5.503 -2.837 1.00 93.44 308 ASP A O 1
ATOM 2377 N N . THR A 1 309 ? -0.917 6.461 -3.746 1.00 93.75 309 THR A N 1
ATOM 2378 C CA . THR A 1 309 ? -1.314 7.164 -2.516 1.00 93.75 309 THR A CA 1
ATOM 2379 C C . THR A 1 309 ? -1.738 6.189 -1.403 1.00 93.75 309 THR A C 1
ATOM 2381 O O . THR A 1 309 ? -1.378 6.361 -0.233 1.00 93.75 309 THR A O 1
ATOM 2384 N N . LEU A 1 310 ? -2.479 5.131 -1.750 1.00 94.00 310 LEU A N 1
ATOM 2385 C CA . LEU A 1 310 ? -3.010 4.138 -0.811 1.00 94.00 310 LEU A CA 1
ATOM 2386 C C . LEU A 1 310 ? -1.938 3.241 -0.196 1.00 94.00 310 LEU A C 1
ATOM 2388 O O . LEU A 1 310 ? -1.903 3.050 1.028 1.00 94.00 310 LEU A O 1
ATOM 2392 N N . PHE A 1 311 ? -1.109 2.649 -1.052 1.00 93.94 311 PHE A N 1
ATOM 2393 C CA . PHE A 1 311 ? -0.153 1.614 -0.671 1.00 93.94 311 PHE A CA 1
ATOM 2394 C C . PHE A 1 311 ? 1.279 2.143 -0.559 1.00 93.94 311 PHE A C 1
ATOM 2396 O O . PHE A 1 311 ? 2.118 1.463 0.029 1.00 93.94 311 PHE A O 1
ATOM 2403 N N . LYS A 1 312 ? 1.559 3.361 -1.053 1.00 92.44 312 LYS A N 1
ATOM 2404 C CA . LYS A 1 312 ? 2.913 3.942 -1.134 1.00 92.44 312 LYS A CA 1
ATOM 2405 C C . LYS A 1 312 ? 3.889 3.042 -1.895 1.00 92.44 312 LYS A C 1
ATOM 2407 O O . LYS A 1 312 ? 5.083 3.016 -1.597 1.00 92.44 312 LYS A O 1
ATOM 2412 N N . CYS A 1 313 ? 3.369 2.263 -2.840 1.00 88.38 313 CYS A N 1
ATOM 2413 C CA . CYS A 1 313 ? 4.133 1.325 -3.644 1.00 88.38 313 CYS A CA 1
ATOM 2414 C C . CYS A 1 313 ? 3.420 1.019 -4.962 1.00 88.38 313 CYS A C 1
ATOM 2416 O O . CYS A 1 313 ? 2.190 0.938 -5.002 1.00 88.38 313 CYS A O 1
ATOM 2418 N N . SER A 1 314 ? 4.208 0.693 -5.983 1.00 89.81 314 SER A N 1
ATOM 2419 C CA . SER A 1 314 ? 3.690 0.194 -7.248 1.00 89.81 314 SER A CA 1
ATOM 2420 C C . SER A 1 314 ? 3.496 -1.325 -7.218 1.00 89.81 314 SER A C 1
ATOM 2422 O O . SER A 1 314 ? 4.281 -2.079 -6.632 1.00 89.81 314 SER A O 1
ATOM 2424 N N . PHE A 1 315 ? 2.447 -1.801 -7.887 1.00 94.44 315 PHE A N 1
ATOM 2425 C CA . PHE A 1 315 ? 2.189 -3.228 -8.085 1.00 94.44 315 PHE A CA 1
ATOM 2426 C C . PHE A 1 315 ? 2.942 -3.731 -9.312 1.00 94.44 315 PHE A C 1
ATOM 2428 O O . PHE A 1 315 ? 2.364 -3.981 -10.370 1.00 94.44 315 PHE A O 1
ATOM 2435 N N . THR A 1 316 ? 4.257 -3.857 -9.155 1.00 95.06 316 THR A N 1
ATOM 2436 C CA . THR A 1 316 ? 5.147 -4.382 -10.190 1.00 95.06 316 THR A CA 1
ATOM 2437 C C . THR A 1 316 ? 5.893 -5.608 -9.686 1.00 95.06 316 THR A C 1
ATOM 2439 O O . THR A 1 316 ? 6.254 -5.705 -8.511 1.00 95.06 316 THR A O 1
ATOM 2442 N N . LYS A 1 317 ? 6.115 -6.581 -10.570 1.00 94.62 317 LYS A N 1
ATOM 2443 C CA . LYS A 1 317 ? 6.880 -7.790 -10.257 1.00 94.62 317 LYS A CA 1
ATOM 2444 C C . LYS A 1 317 ? 7.831 -8.116 -11.397 1.00 94.62 317 LYS A C 1
ATOM 2446 O O . LYS A 1 317 ? 7.387 -8.471 -12.485 1.00 94.62 317 LYS A O 1
ATOM 2451 N N . GLY A 1 318 ? 9.129 -8.000 -11.131 1.00 94.31 318 GLY A N 1
ATOM 2452 C CA . GLY A 1 318 ? 10.174 -8.356 -12.088 1.00 94.31 318 GLY A CA 1
ATOM 2453 C C . GLY A 1 318 ? 10.233 -9.863 -12.339 1.00 94.31 318 GLY A C 1
ATOM 2454 O O . GLY A 1 318 ? 10.057 -10.673 -11.424 1.00 94.31 318 GLY A O 1
ATOM 2455 N N . LEU A 1 319 ? 10.484 -10.232 -13.588 1.00 91.75 319 LEU A N 1
ATOM 2456 C CA . LEU A 1 319 ? 10.721 -11.596 -14.043 1.00 91.75 319 LEU A CA 1
ATOM 2457 C C . LEU A 1 319 ? 12.211 -11.783 -14.349 1.00 91.75 319 LEU A C 1
ATOM 2459 O O . LEU A 1 319 ? 12.944 -10.825 -14.580 1.00 91.75 319 LEU A O 1
ATOM 2463 N N . ARG A 1 320 ? 12.679 -13.037 -14.360 1.00 89.12 320 ARG A N 1
ATOM 2464 C CA . ARG A 1 320 ? 14.115 -13.361 -14.502 1.00 89.12 320 ARG A CA 1
ATOM 2465 C C . ARG A 1 320 ? 14.751 -12.868 -15.808 1.00 89.12 320 ARG A C 1
ATOM 2467 O O . ARG A 1 320 ? 15.962 -12.727 -15.858 1.00 89.12 320 ARG A O 1
ATOM 2474 N N . TYR A 1 321 ? 13.952 -12.628 -16.843 1.00 89.44 321 TYR A N 1
ATOM 2475 C CA . TYR A 1 321 ? 14.398 -12.239 -18.184 1.00 89.44 321 TYR A CA 1
ATOM 2476 C C . TYR A 1 321 ? 14.209 -10.739 -18.473 1.00 89.44 321 TYR A C 1
ATOM 2478 O O . TYR A 1 321 ? 14.094 -10.344 -19.629 1.00 89.44 321 TYR A O 1
ATOM 2486 N N . GLY A 1 322 ? 14.119 -9.905 -17.432 1.00 90.88 322 GLY A N 1
ATOM 2487 C CA . GLY A 1 322 ? 14.018 -8.446 -17.557 1.00 90.88 322 GLY A CA 1
ATOM 2488 C C . GLY A 1 322 ? 12.599 -7.901 -17.742 1.00 90.88 322 GLY A C 1
ATOM 2489 O O . GLY A 1 322 ? 12.375 -6.729 -17.476 1.00 90.88 322 GLY A O 1
ATOM 2490 N N . ALA A 1 323 ? 11.621 -8.738 -18.100 1.00 92.19 323 ALA A N 1
ATOM 2491 C CA . ALA A 1 323 ? 10.226 -8.304 -18.181 1.00 92.19 323 ALA A CA 1
ATOM 2492 C C . ALA A 1 323 ? 9.612 -8.030 -16.799 1.00 92.19 323 ALA A C 1
ATOM 2494 O O . ALA A 1 323 ? 10.044 -8.570 -15.776 1.00 92.19 323 ALA A O 1
ATOM 2495 N N . ILE A 1 324 ? 8.542 -7.242 -16.780 1.00 95.00 324 ILE A N 1
ATOM 2496 C CA . ILE A 1 324 ? 7.836 -6.821 -15.571 1.00 95.00 324 ILE A CA 1
ATOM 2497 C C . ILE A 1 324 ? 6.353 -7.157 -15.723 1.00 95.00 324 ILE A C 1
ATOM 2499 O O . ILE A 1 324 ? 5.736 -6.881 -16.746 1.00 95.00 324 ILE A O 1
ATOM 2503 N N . LEU A 1 325 ? 5.753 -7.754 -14.696 1.00 95.44 325 LEU A N 1
ATOM 2504 C CA . LEU A 1 325 ? 4.299 -7.816 -14.573 1.00 95.44 325 LEU A CA 1
ATOM 2505 C C . LEU A 1 325 ? 3.822 -6.537 -13.888 1.00 95.44 325 LEU A C 1
ATOM 2507 O O . LEU A 1 325 ? 4.250 -6.267 -12.764 1.00 95.44 325 LEU A O 1
ATOM 2511 N N . ALA A 1 326 ? 2.939 -5.782 -14.535 1.00 95.19 326 ALA A N 1
ATOM 2512 C CA . ALA A 1 326 ? 2.407 -4.520 -14.025 1.00 95.19 326 ALA A CA 1
ATOM 2513 C C . ALA A 1 326 ? 0.879 -4.484 -14.151 1.00 95.19 326 ALA A C 1
ATOM 2515 O O . ALA A 1 326 ? 0.311 -5.090 -15.063 1.00 95.19 326 ALA A O 1
ATOM 2516 N N . LEU A 1 327 ? 0.208 -3.794 -13.226 1.00 95.62 327 LEU A N 1
ATOM 2517 C CA . LEU A 1 327 ? -1.220 -3.491 -13.363 1.00 95.62 327 LEU A CA 1
ATOM 2518 C C . LEU A 1 327 ? -1.447 -2.536 -14.545 1.00 95.62 327 LEU A C 1
ATOM 2520 O O . LEU A 1 327 ? -0.614 -1.676 -14.804 1.00 95.62 327 LEU A O 1
ATOM 2524 N N . CYS A 1 328 ? -2.565 -2.693 -15.258 1.00 92.62 328 CYS A N 1
ATOM 2525 C CA . CYS A 1 328 ? -2.889 -1.845 -16.419 1.00 92.62 328 CYS A CA 1
ATOM 2526 C C . CYS A 1 328 ? -4.140 -0.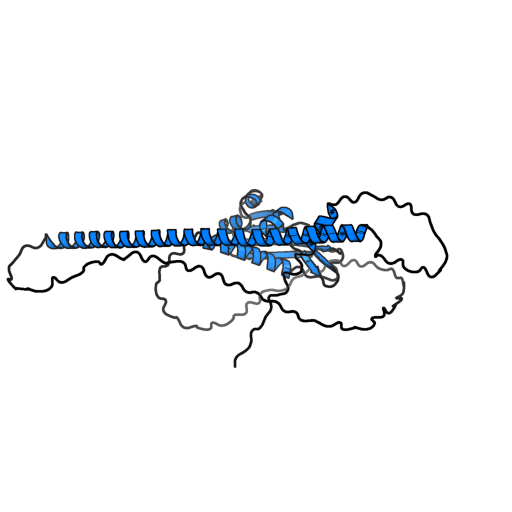989 -16.246 1.00 92.62 328 CYS A C 1
ATOM 2528 O O . CYS A 1 328 ? -4.257 0.053 -16.874 1.00 92.62 328 CYS A O 1
ATOM 2530 N N . ASP A 1 329 ? -5.100 -1.456 -15.448 1.00 92.88 329 ASP A N 1
ATOM 2531 C CA . ASP A 1 329 ? -6.427 -0.838 -15.319 1.00 92.88 329 ASP A CA 1
ATOM 2532 C C . ASP A 1 329 ? -6.717 -0.407 -13.864 1.00 92.88 329 ASP A C 1
ATOM 2534 O O . ASP A 1 329 ? -7.882 -0.255 -13.469 1.00 92.88 329 ASP A O 1
ATOM 2538 N N . GLY A 1 330 ? -5.658 -0.257 -13.060 1.00 94.62 330 GLY A N 1
ATOM 2539 C CA . GLY A 1 330 ? -5.724 -0.004 -11.625 1.00 94.62 330 GLY A CA 1
ATOM 2540 C C . GLY A 1 330 ? -6.338 -1.160 -10.822 1.00 94.62 330 GLY A C 1
ATOM 2541 O O . GLY A 1 330 ? -6.222 -2.341 -11.176 1.00 94.62 330 GLY A O 1
ATOM 2542 N N . LEU A 1 331 ? -7.005 -0.819 -9.714 1.00 97.38 331 LEU A N 1
ATOM 2543 C CA . LEU A 1 331 ? -7.637 -1.764 -8.790 1.00 97.38 331 LEU A CA 1
ATOM 2544 C C . LEU A 1 331 ? -9.107 -1.411 -8.571 1.00 97.38 331 LEU A C 1
ATOM 2546 O O . LEU A 1 331 ? -9.474 -0.271 -8.291 1.00 97.38 331 LEU A O 1
ATOM 2550 N N . LYS A 1 332 ? -9.968 -2.424 -8.641 1.00 97.75 332 LYS A N 1
ATOM 2551 C CA . LYS A 1 332 ? -11.389 -2.323 -8.319 1.00 97.75 332 LYS A CA 1
ATOM 2552 C C . LYS A 1 332 ? -11.662 -2.937 -6.952 1.00 97.75 332 LYS A C 1
ATOM 2554 O O . LYS A 1 332 ? -11.506 -4.144 -6.767 1.00 97.75 332 LYS A O 1
ATOM 2559 N N . PHE A 1 333 ? -12.133 -2.109 -6.031 1.00 97.81 333 PHE A N 1
ATOM 2560 C CA . PHE A 1 333 ? -12.587 -2.475 -4.697 1.00 97.81 333 PHE A CA 1
ATOM 2561 C C . PHE A 1 333 ? -14.106 -2.654 -4.711 1.00 97.81 333 PHE A C 1
ATOM 2563 O O . PHE A 1 333 ? -14.840 -1.781 -5.172 1.00 97.81 333 PHE A O 1
ATOM 2570 N N . ALA A 1 334 ? -14.589 -3.783 -4.206 1.00 97.75 334 ALA A N 1
ATOM 2571 C CA . ALA A 1 334 ? -16.004 -4.081 -4.043 1.00 97.75 334 ALA A CA 1
ATOM 2572 C C . ALA A 1 334 ? -16.243 -4.618 -2.629 1.00 97.75 334 ALA A C 1
ATOM 2574 O O . ALA A 1 334 ? -15.839 -5.732 -2.303 1.00 97.75 334 ALA A O 1
ATOM 2575 N N . PHE A 1 335 ? -16.891 -3.823 -1.784 1.00 97.88 335 PHE A N 1
ATOM 2576 C CA . PHE A 1 335 ? -17.221 -4.186 -0.410 1.00 97.88 335 PHE A CA 1
ATOM 2577 C C . PHE A 1 335 ? -18.711 -4.473 -0.263 1.00 97.88 335 PHE A C 1
ATOM 2579 O O . PHE A 1 335 ? -19.549 -3.616 -0.551 1.00 97.88 335 PHE A O 1
ATOM 2586 N N . THR A 1 336 ? -19.040 -5.670 0.217 1.00 97.62 336 THR A N 1
ATOM 2587 C CA . THR A 1 336 ? -20.426 -6.093 0.442 1.00 97.62 336 THR A CA 1
ATOM 2588 C C . THR A 1 336 ? -20.788 -5.923 1.914 1.00 97.62 336 THR A C 1
ATOM 2590 O O . THR A 1 336 ? -20.309 -6.676 2.759 1.00 97.62 336 THR A O 1
ATOM 2593 N N . LYS A 1 337 ? -21.687 -4.979 2.230 1.00 96.25 337 LYS A N 1
ATOM 2594 C CA . LYS A 1 337 ? -22.095 -4.664 3.614 1.00 96.25 337 LYS A CA 1
ATOM 2595 C C . LYS A 1 337 ? -22.732 -5.854 4.336 1.00 96.25 337 LYS A C 1
ATOM 2597 O O . LYS A 1 337 ? -22.580 -5.990 5.540 1.00 96.25 337 LYS A O 1
ATOM 2602 N N . ALA A 1 338 ? -23.442 -6.709 3.597 1.00 95.19 338 ALA A N 1
ATOM 2603 C CA . ALA A 1 338 ? -24.140 -7.864 4.158 1.00 95.19 338 ALA A CA 1
ATOM 2604 C C . ALA A 1 338 ? -23.186 -8.961 4.657 1.00 95.19 338 ALA A C 1
ATOM 2606 O O . ALA A 1 338 ? -23.472 -9.606 5.658 1.00 95.19 338 ALA A O 1
ATOM 2607 N N . THR A 1 339 ? -22.070 -9.179 3.958 1.00 96.44 339 THR A N 1
ATOM 2608 C CA . THR A 1 339 ? -21.100 -10.234 4.288 1.00 96.44 339 THR A CA 1
ATOM 2609 C C . THR A 1 339 ? -19.860 -9.697 4.997 1.00 96.44 339 THR A C 1
ATOM 2611 O O . THR A 1 339 ? -19.087 -10.478 5.542 1.00 96.44 339 THR A O 1
ATOM 2614 N N . GLY A 1 340 ? -19.637 -8.379 4.975 1.00 96.25 340 GLY A N 1
ATOM 2615 C CA . GLY A 1 340 ? -18.414 -7.766 5.492 1.00 96.25 340 GLY A CA 1
ATOM 2616 C C . GLY A 1 340 ? -17.168 -8.162 4.695 1.00 96.25 340 GLY A C 1
ATOM 2617 O O . GLY A 1 340 ? -16.070 -8.164 5.245 1.00 96.25 340 GLY A O 1
ATOM 2618 N N . VAL A 1 341 ? -17.319 -8.546 3.423 1.00 97.69 341 VAL A N 1
ATOM 2619 C CA . VAL A 1 341 ? -16.203 -8.981 2.568 1.00 97.69 341 VAL A CA 1
ATOM 2620 C C . VAL A 1 341 ? -15.797 -7.855 1.624 1.00 97.69 341 VAL A C 1
ATOM 2622 O O . VAL A 1 341 ? -16.627 -7.340 0.868 1.00 97.69 341 VAL A O 1
ATOM 2625 N N . LEU A 1 342 ? -14.509 -7.503 1.647 1.00 97.75 342 LEU A N 1
ATOM 2626 C CA . LEU A 1 342 ? -13.866 -6.646 0.654 1.00 97.75 342 LEU A CA 1
ATOM 2627 C C . LEU A 1 342 ? -13.190 -7.511 -0.407 1.00 97.75 342 LEU A C 1
ATOM 2629 O O . LEU A 1 342 ? -12.258 -8.255 -0.111 1.00 97.75 342 LEU A O 1
ATOM 2633 N N . LYS A 1 343 ? -13.630 -7.361 -1.653 1.00 98.06 343 LYS A N 1
ATOM 2634 C CA . LYS A 1 343 ? -13.020 -7.975 -2.828 1.00 98.06 343 LYS A CA 1
ATOM 2635 C C . LYS A 1 343 ? -12.236 -6.921 -3.600 1.00 98.06 343 LYS A C 1
ATOM 2637 O O . LYS A 1 343 ? -12.794 -5.901 -3.998 1.00 98.06 343 LYS A O 1
ATOM 2642 N N . VAL A 1 344 ? -10.951 -7.166 -3.808 1.00 98.06 344 VAL A N 1
ATOM 2643 C CA . VAL A 1 344 ? -10.045 -6.307 -4.574 1.00 98.06 344 VAL A CA 1
ATOM 2644 C C . VAL A 1 344 ? -9.655 -7.057 -5.833 1.00 98.06 344 VAL A C 1
ATOM 2646 O O . VAL A 1 344 ? -9.108 -8.150 -5.757 1.00 98.06 344 VAL A O 1
ATOM 2649 N N . THR A 1 345 ? -9.960 -6.495 -6.994 1.00 98.00 345 THR A N 1
ATOM 2650 C CA . THR A 1 345 ? -9.693 -7.120 -8.296 1.00 98.00 345 THR A CA 1
ATOM 2651 C C . THR A 1 345 ? -8.840 -6.206 -9.151 1.00 98.00 345 THR A C 1
ATOM 2653 O O . THR A 1 345 ? -9.062 -5.000 -9.170 1.00 98.00 345 THR A O 1
ATOM 2656 N N . GLY A 1 346 ? -7.872 -6.780 -9.853 1.00 97.44 346 GLY A N 1
ATOM 2657 C CA . GLY A 1 346 ? -6.974 -6.058 -10.746 1.00 97.44 346 GLY A CA 1
ATOM 2658 C C . GLY A 1 346 ? -6.714 -6.853 -12.013 1.00 97.44 346 GLY A C 1
ATOM 2659 O O . GLY A 1 346 ? -6.943 -8.065 -12.060 1.00 97.44 346 GLY A O 1
ATOM 2660 N N . VAL A 1 347 ? -6.231 -6.160 -13.036 1.00 96.62 347 VAL A N 1
ATOM 2661 C CA . VAL A 1 347 ? -5.775 -6.771 -14.284 1.00 96.62 347 VAL A CA 1
ATOM 2662 C C . VAL A 1 347 ? -4.325 -6.377 -14.498 1.00 96.62 347 VAL A C 1
ATOM 2664 O O . VAL A 1 347 ? -3.995 -5.195 -14.405 1.00 96.62 347 VAL A O 1
ATOM 2667 N N . TYR A 1 348 ? -3.476 -7.363 -14.770 1.00 95.94 348 TYR A N 1
ATOM 2668 C CA . TYR A 1 348 ? -2.061 -7.163 -15.052 1.00 95.94 348 TYR A CA 1
ATOM 2669 C C . TYR A 1 348 ? -1.682 -7.720 -16.422 1.00 95.94 348 TYR A C 1
ATOM 2671 O O . TYR A 1 348 ? -2.282 -8.690 -16.900 1.00 95.94 348 TYR A O 1
ATOM 2679 N N . THR A 1 349 ? -0.665 -7.120 -17.028 1.00 95.00 349 THR A N 1
ATOM 2680 C CA . THR A 1 349 ? -0.016 -7.614 -18.246 1.00 95.00 349 THR A CA 1
ATOM 2681 C C . THR A 1 349 ? 1.483 -7.743 -18.021 1.00 95.00 349 THR A C 1
ATOM 2683 O O . THR A 1 349 ? 2.029 -7.286 -17.012 1.00 95.00 349 THR A O 1
ATOM 2686 N N . MET A 1 350 ? 2.144 -8.417 -18.955 1.00 94.69 350 MET A N 1
ATOM 2687 C CA . MET A 1 350 ? 3.593 -8.429 -19.042 1.00 94.69 350 MET A CA 1
ATOM 2688 C C . MET A 1 350 ? 4.056 -7.264 -19.921 1.00 94.69 350 MET A C 1
ATOM 2690 O O . MET A 1 350 ? 3.590 -7.113 -21.046 1.00 94.69 350 MET A O 1
ATOM 2694 N N . GLN A 1 351 ? 4.986 -6.471 -19.408 1.00 91.88 351 GLN A N 1
ATOM 2695 C CA . GLN A 1 351 ? 5.697 -5.411 -20.117 1.00 91.88 351 GLN A CA 1
ATOM 2696 C C . GLN A 1 351 ? 7.157 -5.852 -20.277 1.00 91.88 351 GLN A C 1
ATOM 2698 O O . GLN A 1 351 ? 7.696 -6.501 -19.374 1.00 91.88 351 GLN A O 1
ATOM 2703 N N . LYS A 1 352 ? 7.766 -5.586 -21.435 1.00 87.19 352 LYS A N 1
ATOM 2704 C CA . LYS A 1 352 ? 9.153 -5.965 -21.733 1.00 87.19 352 LYS A CA 1
ATOM 2705 C C . LYS A 1 352 ? 10.072 -4.764 -21.613 1.00 87.19 352 LYS A C 1
ATOM 2707 O O . LYS A 1 352 ? 9.634 -3.679 -22.051 1.00 87.19 352 LYS A O 1
#

pLDDT: mean 71.26, std 22.75, range [35.59, 98.12]

Secondary structure (DSSP, 8-state):
-PPP------STTSSHHHHHHHHHHHHS-----------------------GGG-HHHHHHHHHHHHHHHHHHHHHHHHHHHHHHHHHHHHHHHHHHHHHHHHHHHHHHHHHHHHHHHHHHHTTTT--------------------------------------------------------------------------------------------------------HHHHHHHHHHHHHHHHHHHHHHH----GGGSS--EEEEEEE-S--HHHHHHHH-HHHHHHSEEETTEEEEEE-HHHHHHHHSS--EEE-TTS-EEEEEEEEEEEEETTTTEEEEEEEEEEE-

Radius of gyration: 37.31 Å; chains: 1; bounding box: 73×54×127 Å